Protein AF-A0A077MAB2-F1 (afdb_monomer)

Solvent-accessible surface area (backbone atoms only — not comparable to full-atom values): 11877 Å² total; per-residue (Å²): 132,72,75,59,68,74,90,62,57,75,77,54,78,51,102,88,51,74,44,44,42,75,47,82,88,75,88,54,63,66,62,46,50,53,50,20,42,56,52,16,46,50,53,15,55,76,66,77,37,65,86,48,16,67,59,29,15,52,44,45,38,60,54,59,56,81,86,81,66,84,77,64,41,45,39,37,31,45,38,88,46,79,87,53,83,50,41,36,31,44,27,30,64,41,80,68,85,69,69,79,92,50,50,69,58,52,50,45,51,68,57,55,78,68,63,88,69,93,54,53,78,39,81,34,58,52,100,81,74,43,77,42,29,44,33,38,51,36,76,43,78,41,78,48,69,84,90,83,59,90,57,68,48,55,31,24,40,41,38,35,39,38,55,42,69,90,45,99,87,41,58,37,29,39,40,36,42,29,64,28,69,48,51,66,60,52,59,64,44,47,64,60,47,51,55,48,73,74,43,64,82,77,74,79

pLDDT: mean 76.94, std 16.22, range [35.22, 92.81]

Foldseek 3Di:
DDAFDPPPADFPDDPPAFRKDWADDDDDLVSRLVSLLVSLCVQCVSVVHNVLSVVSSVLSSVLNHDPDDPQQRTKMWGDRHSPDSIKIKGKHKDDPPDDPPCVVVVQCVVVVVPDPDDWDKDFQADPVRDGFWIKTKDWDFDDDDDDDDPDGQIKIWIWIWGWDQPDPVGIIIMIIIIIGSPSVNSVVCPVSVSVVVRDCSSRD

Secondary structure (DSSP, 8-state):
-----GGG---B--TTS--EEEEPPSS-HHHHHHHHHHHHHHHHHHTT-GGGHHHHHHHHHHHHS--S-TT-SEEEEE-SSTTS--EEEEEEEE---S-GGGHHHHHHHHHHTT--S-PEEEEEE-TTS-EEEEEEEEEEEEPPPTTT--PPEEEEEEEEEEEEEEETTEEEEEEEEEEES-HHHHHHTHHHHHHHHHSSTTT-

Sequence (204 aa):
MIRINPSTLEPLTSLDVPAWHRVPLGDDSDVLAAWATASAEQVATEADRPDDAVTAAATLLALATPETTPDVSARLIFLPDLGSTGIAYDVIALDPTGAPDDQIEAFRTVLDAERVGDGSLIDVTDENDVVVGLHSFQVVETDPLPPGGSAVVPIAISRCVIRRTATPLGAIDLLAIGVCPDVELAAFSMYPLHSLLLGDQLFE

Organism: NCBI:txid1193518

Mean predicted aligned error: 9.21 Å

Structure (mmCIF, N/CA/C/O backbone):
data_AF-A0A077MAB2-F1
#
_entry.id   AF-A0A077MAB2-F1
#
loop_
_atom_site.group_PDB
_atom_site.id
_atom_site.type_symbol
_atom_site.label_atom_id
_atom_site.label_alt_id
_atom_site.label_comp_id
_atom_site.label_asym_id
_atom_site.label_entity_id
_atom_site.label_seq_id
_atom_site.pdbx_PDB_ins_code
_atom_site.Cartn_x
_atom_site.Cartn_y
_atom_site.Cartn_z
_atom_site.occupancy
_atom_site.B_iso_or_equiv
_atom_site.auth_seq_id
_atom_site.auth_comp_id
_atom_site.auth_asym_id
_atom_site.auth_atom_id
_atom_site.pdbx_PDB_model_num
ATOM 1 N N . MET A 1 1 ? -9.857 17.268 8.353 1.00 40.31 1 MET A N 1
ATOM 2 C CA . MET A 1 1 ? -8.888 16.627 7.444 1.00 40.31 1 MET A CA 1
ATOM 3 C C . MET A 1 1 ? -7.547 16.607 8.150 1.00 40.31 1 MET A C 1
ATOM 5 O O . MET A 1 1 ? -6.916 17.654 8.275 1.00 40.31 1 MET A O 1
ATOM 9 N N . ILE A 1 2 ? -7.184 15.458 8.715 1.00 37.06 2 ILE A N 1
ATOM 10 C CA . ILE A 1 2 ? -5.867 15.251 9.321 1.00 37.06 2 ILE A CA 1
ATOM 11 C C . ILE A 1 2 ? -4.876 15.202 8.156 1.00 37.06 2 ILE A C 1
ATOM 13 O O . ILE A 1 2 ? -5.022 14.376 7.264 1.00 37.06 2 ILE A O 1
ATOM 17 N N . ARG A 1 3 ? -3.937 16.148 8.101 1.00 37.31 3 ARG A N 1
ATOM 18 C CA . ARG A 1 3 ? -2.924 16.206 7.042 1.00 37.31 3 ARG A CA 1
ATOM 19 C C . ARG A 1 3 ? -1.636 15.610 7.584 1.00 37.31 3 ARG A C 1
ATOM 21 O O . ARG A 1 3 ? -1.054 16.177 8.506 1.00 37.31 3 ARG A O 1
ATOM 28 N N . ILE A 1 4 ? -1.212 14.484 7.020 1.00 41.81 4 ILE A N 1
ATOM 29 C CA . ILE A 1 4 ? 0.100 13.901 7.300 1.00 41.81 4 ILE A CA 1
ATOM 30 C C . ILE A 1 4 ? 1.140 14.827 6.659 1.00 41.81 4 ILE A C 1
ATOM 32 O O . ILE A 1 4 ? 1.032 15.151 5.476 1.00 41.81 4 ILE A O 1
ATOM 36 N N . ASN A 1 5 ? 2.113 15.311 7.432 1.00 38.75 5 ASN A N 1
ATOM 37 C CA . ASN A 1 5 ? 3.149 16.189 6.895 1.00 38.75 5 ASN A CA 1
ATOM 38 C C . ASN A 1 5 ? 4.080 15.373 5.971 1.00 38.75 5 ASN A C 1
ATOM 40 O O . ASN A 1 5 ? 4.609 14.346 6.394 1.00 38.75 5 ASN A O 1
ATOM 44 N N . PRO A 1 6 ? 4.289 15.756 4.699 1.00 40.53 6 PRO A N 1
ATOM 45 C CA . PRO A 1 6 ? 5.194 15.023 3.824 1.00 40.53 6 PRO A CA 1
ATOM 46 C C . PRO A 1 6 ? 6.669 15.176 4.212 1.00 40.53 6 PRO A C 1
ATOM 48 O O . PRO A 1 6 ? 7.462 14.288 3.925 1.00 40.53 6 PRO A O 1
ATOM 51 N N . SER A 1 7 ? 7.037 16.288 4.859 1.00 35.22 7 SER A N 1
ATOM 52 C CA . SER A 1 7 ? 8.430 16.738 4.972 1.00 35.22 7 SER A CA 1
ATOM 53 C C . SER A 1 7 ? 9.242 16.134 6.123 1.00 35.22 7 SER A C 1
ATOM 55 O O . SER A 1 7 ? 10.397 16.513 6.283 1.00 35.22 7 SER A O 1
ATOM 57 N N . THR A 1 8 ? 8.651 15.282 6.962 1.00 37.22 8 THR A N 1
ATOM 58 C CA . THR A 1 8 ? 9.306 14.677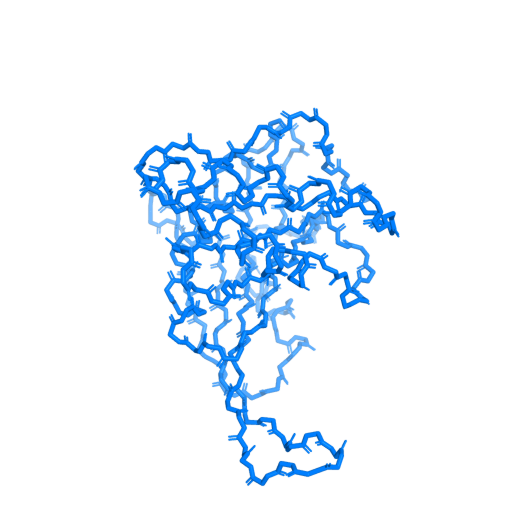 8.140 1.00 37.22 8 THR A CA 1
ATOM 59 C C . THR A 1 8 ? 9.695 13.213 7.940 1.00 37.22 8 THR A C 1
ATOM 61 O O . THR A 1 8 ? 10.331 12.636 8.810 1.00 37.22 8 THR A O 1
ATOM 64 N N . LEU A 1 9 ? 9.375 12.626 6.784 1.00 43.66 9 LEU A N 1
ATOM 65 C CA . LEU A 1 9 ? 9.402 11.177 6.602 1.00 43.66 9 LEU A CA 1
ATOM 66 C C . LEU A 1 9 ? 10.560 10.748 5.703 1.00 43.66 9 LEU A C 1
ATOM 68 O O . LEU A 1 9 ? 10.567 11.011 4.500 1.00 43.66 9 LEU A O 1
ATOM 72 N N . GLU A 1 10 ? 11.543 10.099 6.322 1.00 39.19 10 GLU A N 1
ATOM 73 C CA . GLU A 1 10 ? 12.631 9.394 5.647 1.00 39.19 10 GLU A CA 1
ATOM 74 C C . GLU A 1 10 ? 12.095 8.147 4.912 1.00 39.19 10 GLU A C 1
ATOM 76 O O . GLU A 1 10 ? 11.047 7.605 5.285 1.00 39.19 10 GLU A O 1
ATOM 81 N N . PRO A 1 11 ? 12.767 7.683 3.842 1.00 43.22 11 PRO A N 1
ATOM 82 C CA . PRO A 1 11 ? 12.425 6.415 3.212 1.00 43.22 11 PRO A CA 1
ATOM 83 C C . PRO A 1 11 ? 12.500 5.279 4.241 1.00 43.22 11 PRO A C 1
ATOM 85 O O . PRO A 1 11 ? 13.421 5.212 5.055 1.00 43.22 11 PRO A O 1
ATOM 88 N N . LEU A 1 12 ? 11.517 4.377 4.199 1.00 47.75 12 LEU A N 1
ATOM 89 C CA . LEU A 1 12 ? 11.442 3.191 5.050 1.00 47.75 12 LEU A CA 1
ATOM 90 C C . LEU A 1 12 ? 12.473 2.150 4.609 1.00 47.75 12 LEU A C 1
ATOM 92 O O . LEU A 1 12 ? 12.127 1.096 4.091 1.00 47.75 12 LEU A O 1
ATOM 96 N N . THR A 1 13 ? 13.752 2.455 4.788 1.00 40.91 13 THR A N 1
ATOM 97 C CA . THR A 1 13 ? 14.849 1.541 4.477 1.00 40.91 13 THR A CA 1
ATOM 98 C C . THR A 1 13 ? 15.474 1.054 5.769 1.00 40.91 13 THR A C 1
ATOM 100 O O . THR A 1 13 ? 16.474 1.585 6.250 1.00 40.91 13 THR A O 1
ATOM 103 N N . SER A 1 14 ? 14.870 0.016 6.344 1.00 39.50 14 SER A N 1
ATOM 104 C CA . SER A 1 14 ? 15.629 -0.949 7.131 1.00 39.50 14 SER A CA 1
ATOM 105 C C . SER A 1 14 ? 15.810 -2.201 6.276 1.00 39.50 14 SER A C 1
ATOM 107 O O . SER A 1 14 ? 14.894 -2.623 5.576 1.00 39.50 14 SER A O 1
ATOM 109 N N . LEU A 1 15 ? 17.010 -2.782 6.326 1.00 41.91 15 LEU A N 1
ATOM 110 C CA . LEU A 1 15 ? 17.458 -3.921 5.508 1.00 41.91 15 LEU A CA 1
ATOM 111 C C . LEU A 1 15 ? 16.602 -5.202 5.647 1.00 41.91 15 LEU A C 1
ATOM 113 O O . LEU A 1 15 ? 16.858 -6.170 4.941 1.00 41.91 15 LEU A O 1
ATOM 117 N N . ASP A 1 16 ? 15.590 -5.198 6.519 1.00 45.25 16 ASP A N 1
ATOM 118 C CA . ASP A 1 16 ? 14.710 -6.331 6.817 1.00 45.25 16 ASP A CA 1
ATOM 119 C C . ASP A 1 16 ? 13.211 -6.022 6.590 1.00 45.25 16 ASP A C 1
ATOM 121 O O . ASP A 1 16 ? 12.358 -6.851 6.913 1.00 45.25 16 ASP A O 1
ATOM 125 N N . VAL A 1 17 ? 12.855 -4.845 6.051 1.00 45.62 17 VAL A N 1
ATOM 126 C CA . VAL A 1 17 ? 11.460 -4.446 5.784 1.00 45.62 17 VAL A CA 1
ATOM 127 C C . VAL A 1 17 ? 11.252 -4.267 4.274 1.00 45.62 17 VAL A C 1
ATOM 129 O O . VAL A 1 17 ? 12.125 -3.730 3.596 1.00 45.62 17 VAL A O 1
ATOM 132 N N . PRO A 1 18 ? 10.116 -4.714 3.710 1.00 53.97 18 PRO A N 1
ATOM 133 C CA . PRO A 1 18 ? 9.796 -4.490 2.302 1.00 53.97 18 PRO A CA 1
ATOM 134 C C . PRO A 1 18 ? 9.899 -3.015 1.894 1.00 53.97 18 PRO A C 1
ATOM 136 O O . PRO A 1 18 ? 9.468 -2.143 2.648 1.00 53.97 18 PRO A O 1
ATOM 139 N N . ALA A 1 19 ? 10.416 -2.753 0.686 1.00 72.62 19 ALA A N 1
ATOM 140 C CA . ALA A 1 19 ? 10.669 -1.407 0.178 1.00 72.62 19 ALA A CA 1
ATOM 141 C C . ALA A 1 19 ? 9.355 -0.661 -0.111 1.00 72.62 19 ALA A C 1
ATOM 143 O O . ALA A 1 19 ? 8.767 -0.717 -1.196 1.00 72.62 19 ALA A O 1
ATOM 144 N N . TRP A 1 20 ? 8.867 0.006 0.929 1.00 86.25 20 TRP A N 1
ATOM 145 C CA . TRP A 1 20 ? 7.769 0.949 0.859 1.00 86.25 20 TRP A CA 1
ATOM 146 C C . TRP A 1 20 ? 8.310 2.333 0.519 1.00 86.25 20 TRP A C 1
ATOM 148 O O . TRP A 1 20 ? 9.131 2.904 1.235 1.00 86.25 20 TRP A O 1
ATOM 158 N N . HIS A 1 21 ? 7.795 2.904 -0.560 1.00 88.00 21 HIS A N 1
ATOM 159 C CA . HIS A 1 21 ? 8.144 4.229 -1.037 1.00 88.00 21 HIS A CA 1
ATOM 160 C C . HIS A 1 21 ? 6.984 5.182 -0.801 1.00 88.00 21 HIS A C 1
ATOM 162 O O . HIS A 1 21 ? 5.875 4.969 -1.291 1.00 88.00 21 HIS A O 1
ATOM 168 N N . ARG A 1 22 ? 7.235 6.266 -0.071 1.00 87.31 22 ARG A N 1
ATOM 169 C CA . ARG A 1 22 ? 6.234 7.312 0.121 1.00 87.31 22 ARG A CA 1
ATOM 170 C C . ARG A 1 22 ? 6.289 8.308 -1.023 1.00 87.31 22 ARG A C 1
ATOM 172 O O . ARG A 1 22 ? 7.326 8.921 -1.261 1.00 87.31 22 ARG A O 1
ATOM 179 N N . VAL A 1 23 ? 5.161 8.479 -1.700 1.00 88.31 23 VAL A N 1
ATOM 180 C CA . VAL A 1 23 ? 5.040 9.380 -2.845 1.00 88.31 23 VAL A CA 1
ATOM 181 C C . VAL A 1 23 ? 4.756 10.804 -2.351 1.00 88.31 23 VAL A C 1
ATOM 183 O O . VAL A 1 23 ? 3.854 10.989 -1.524 1.00 88.31 23 VAL A O 1
ATOM 186 N N . PRO A 1 24 ? 5.485 11.828 -2.836 1.00 85.88 24 PRO A N 1
ATOM 187 C CA . PRO A 1 24 ? 5.147 13.223 -2.587 1.00 85.88 24 PRO A CA 1
ATOM 188 C C . PRO A 1 24 ? 3.733 13.526 -3.088 1.00 85.88 24 PRO A C 1
ATOM 190 O O . PRO A 1 24 ? 3.400 13.242 -4.234 1.00 85.88 24 PRO A O 1
ATOM 193 N N . LEU A 1 25 ? 2.896 14.119 -2.237 1.00 79.12 25 LEU A N 1
ATOM 194 C CA . LEU A 1 25 ? 1.557 14.538 -2.643 1.00 79.12 25 LEU A CA 1
ATOM 195 C C . LEU A 1 25 ? 1.626 15.886 -3.368 1.00 79.12 25 LEU A C 1
ATOM 197 O O . LEU A 1 25 ? 2.155 16.859 -2.827 1.00 79.12 25 LEU A O 1
ATOM 201 N N . GLY A 1 26 ? 1.063 15.944 -4.571 1.00 74.81 26 GLY A N 1
ATOM 202 C CA . GLY A 1 26 ? 0.987 17.141 -5.401 1.00 74.81 26 GLY A CA 1
ATOM 203 C C . GLY A 1 26 ? 0.951 16.798 -6.888 1.00 74.81 26 GLY A C 1
ATOM 204 O O . GLY A 1 26 ? 1.243 15.672 -7.280 1.00 74.81 26 GLY A O 1
ATOM 205 N N . ASP A 1 27 ? 0.622 17.794 -7.706 1.00 74.00 27 ASP A N 1
ATOM 206 C CA . ASP A 1 27 ? 0.466 17.622 -9.157 1.00 74.00 27 ASP A CA 1
ATOM 207 C C . ASP A 1 27 ? 1.729 18.041 -9.939 1.00 74.00 27 ASP A C 1
ATOM 209 O O . ASP A 1 27 ? 1.711 18.135 -11.166 1.00 74.00 27 ASP A O 1
ATOM 213 N N . ASP A 1 28 ? 2.827 18.345 -9.236 1.00 85.06 28 ASP A N 1
ATOM 214 C CA . ASP A 1 28 ? 4.081 18.784 -9.850 1.00 85.06 28 ASP A CA 1
ATOM 215 C C . ASP A 1 28 ? 4.855 17.582 -10.412 1.00 85.06 28 ASP A C 1
ATOM 217 O O . ASP A 1 28 ? 5.477 16.801 -9.685 1.00 85.06 28 ASP A O 1
ATOM 221 N N . SER A 1 29 ? 4.812 17.445 -11.738 1.00 85.69 29 SER A N 1
ATOM 222 C CA . SER A 1 29 ? 5.466 16.361 -12.467 1.00 85.69 29 SER A CA 1
ATOM 223 C C . SER A 1 29 ? 6.984 16.347 -12.303 1.00 85.69 29 SER A C 1
ATOM 225 O O . SER A 1 29 ? 7.577 15.269 -12.319 1.00 85.69 29 SER A O 1
ATOM 227 N N . ASP A 1 30 ? 7.617 17.510 -12.135 1.00 89.62 30 ASP A N 1
ATOM 228 C CA . ASP A 1 30 ? 9.072 17.599 -12.005 1.00 89.62 30 ASP A CA 1
ATOM 229 C C . ASP A 1 30 ? 9.506 17.116 -10.616 1.00 89.62 30 ASP A C 1
ATOM 231 O O . ASP A 1 30 ? 10.499 16.396 -10.486 1.00 89.62 30 ASP A O 1
ATOM 235 N N . VAL A 1 31 ? 8.716 17.433 -9.582 1.00 88.88 31 VAL A N 1
ATOM 236 C CA . VAL A 1 31 ? 8.916 16.911 -8.220 1.00 88.88 31 VAL A CA 1
ATOM 237 C C . VAL A 1 31 ? 8.766 15.390 -8.192 1.00 88.88 31 VAL A C 1
ATOM 239 O O . VAL A 1 31 ? 9.616 14.705 -7.619 1.00 88.88 31 VAL A O 1
ATOM 242 N N . LEU A 1 32 ? 7.729 14.848 -8.838 1.00 88.50 32 LEU A N 1
ATOM 243 C CA . LEU A 1 32 ? 7.507 13.400 -8.908 1.00 88.50 32 LEU A CA 1
ATOM 244 C C . LEU A 1 32 ? 8.617 12.680 -9.684 1.00 88.50 32 LEU A C 1
ATOM 246 O O . LEU A 1 32 ? 9.102 11.643 -9.233 1.00 88.50 32 LEU A O 1
ATOM 250 N N . ALA A 1 33 ? 9.067 13.234 -10.813 1.00 91.38 33 ALA A N 1
ATOM 251 C CA . ALA A 1 33 ? 10.152 12.650 -11.599 1.00 91.38 33 ALA A CA 1
ATOM 252 C C . ALA A 1 33 ? 11.490 12.648 -10.836 1.00 91.38 33 ALA A C 1
ATOM 254 O O . ALA A 1 33 ? 12.211 11.643 -10.846 1.00 91.38 33 ALA A O 1
ATOM 255 N N . ALA A 1 34 ? 11.809 13.743 -10.137 1.00 91.94 34 ALA A N 1
ATOM 256 C CA . ALA A 1 34 ? 13.015 13.839 -9.316 1.00 91.94 34 ALA A CA 1
ATOM 257 C C . ALA A 1 34 ? 12.985 12.845 -8.145 1.00 91.94 34 ALA A C 1
ATOM 259 O O . ALA A 1 34 ? 13.970 12.148 -7.897 1.00 91.94 34 ALA A O 1
ATOM 260 N N . TRP A 1 35 ? 11.840 12.732 -7.466 1.00 92.62 35 TRP A N 1
ATOM 261 C CA . TRP A 1 35 ? 11.630 11.758 -6.396 1.00 92.62 35 TRP A CA 1
ATOM 262 C C . TRP A 1 35 ? 11.765 10.309 -6.885 1.00 92.62 35 TRP A C 1
ATOM 264 O O . TRP A 1 35 ? 12.447 9.512 -6.238 1.00 92.62 35 TRP A O 1
ATOM 274 N N . ALA A 1 36 ? 11.155 9.970 -8.025 1.00 91.69 36 ALA A N 1
ATOM 275 C CA . ALA A 1 36 ? 11.193 8.617 -8.575 1.00 91.69 36 ALA A CA 1
ATOM 276 C C . ALA A 1 36 ? 12.624 8.209 -8.947 1.00 91.69 36 ALA A C 1
ATOM 278 O O . ALA A 1 36 ? 13.046 7.097 -8.643 1.00 91.69 36 ALA A O 1
ATOM 279 N N . THR A 1 37 ? 13.389 9.134 -9.539 1.00 92.81 37 THR A N 1
ATOM 280 C CA . THR A 1 37 ? 14.809 8.921 -9.863 1.00 92.81 37 THR A CA 1
ATOM 281 C C . THR A 1 37 ? 15.629 8.672 -8.598 1.00 92.81 37 THR A C 1
ATOM 283 O O . THR A 1 37 ? 16.300 7.649 -8.506 1.00 92.81 37 THR A O 1
ATOM 286 N N . ALA A 1 38 ? 15.523 9.550 -7.594 1.00 90.69 38 ALA A N 1
ATOM 287 C CA . ALA A 1 38 ? 16.287 9.417 -6.353 1.00 90.69 38 ALA A CA 1
ATOM 288 C C . ALA A 1 38 ? 15.944 8.124 -5.591 1.00 90.69 38 ALA A C 1
ATOM 290 O O . ALA A 1 38 ? 16.832 7.428 -5.102 1.00 90.69 38 ALA A O 1
ATOM 291 N N . SER A 1 39 ? 14.656 7.775 -5.533 1.00 89.44 39 SER A N 1
ATOM 292 C CA . SER A 1 39 ? 14.189 6.545 -4.886 1.00 89.44 39 SER A CA 1
ATOM 293 C C . SER A 1 39 ? 14.706 5.303 -5.612 1.00 89.44 39 SER A C 1
ATOM 295 O O . SER A 1 39 ? 15.169 4.362 -4.975 1.00 89.44 39 SER A O 1
ATOM 297 N N . ALA A 1 40 ? 14.683 5.302 -6.946 1.00 89.50 40 ALA A N 1
ATOM 298 C CA . ALA A 1 40 ? 15.187 4.189 -7.739 1.00 89.50 40 ALA A CA 1
ATOM 299 C C . ALA A 1 40 ? 16.705 4.015 -7.624 1.00 89.50 40 ALA A C 1
ATOM 301 O O . ALA A 1 40 ? 17.174 2.885 -7.520 1.00 89.50 40 ALA A O 1
ATOM 302 N N . GLU A 1 41 ? 17.474 5.107 -7.606 1.00 90.06 41 GLU A N 1
ATOM 303 C CA . GLU A 1 41 ? 18.923 5.068 -7.377 1.00 90.06 41 GLU A CA 1
ATOM 304 C C . GLU A 1 41 ? 19.264 4.473 -6.008 1.00 90.06 41 GLU A C 1
ATOM 306 O O . GLU A 1 41 ? 20.194 3.667 -5.902 1.00 90.06 41 GLU A O 1
ATOM 311 N N . GLN A 1 42 ? 18.492 4.820 -4.973 1.00 85.62 42 GLN A N 1
ATOM 312 C CA . GLN A 1 42 ? 18.654 4.249 -3.640 1.00 85.62 42 GLN A CA 1
ATOM 313 C C . GLN A 1 42 ? 18.426 2.731 -3.654 1.00 85.62 42 GLN A C 1
ATOM 315 O O . GLN A 1 42 ? 19.323 1.983 -3.264 1.00 85.62 42 GLN A O 1
ATOM 320 N N . VAL A 1 43 ? 17.282 2.264 -4.172 1.00 81.38 43 VAL A N 1
ATOM 321 C CA . VAL A 1 43 ? 16.964 0.821 -4.223 1.00 81.38 43 VAL A CA 1
ATOM 322 C C . VAL A 1 43 ? 17.975 0.061 -5.079 1.00 81.38 43 VAL A C 1
ATOM 324 O O . VAL A 1 43 ? 18.441 -1.009 -4.696 1.00 81.38 43 VAL A O 1
ATOM 327 N N . ALA A 1 44 ? 18.352 0.617 -6.231 1.00 85.50 44 ALA A N 1
ATOM 328 C CA . ALA A 1 44 ? 19.341 0.025 -7.126 1.00 85.50 44 ALA A CA 1
ATOM 329 C C . ALA A 1 44 ? 20.716 -0.120 -6.461 1.00 85.50 44 ALA A C 1
ATOM 331 O O . ALA A 1 44 ? 21.400 -1.123 -6.666 1.00 85.50 44 ALA A O 1
ATOM 332 N N . THR A 1 45 ? 21.105 0.852 -5.634 1.00 85.19 45 THR A N 1
ATOM 333 C CA . THR A 1 45 ? 22.351 0.803 -4.860 1.00 85.19 45 THR A CA 1
ATOM 334 C C . THR A 1 45 ? 22.279 -0.248 -3.753 1.00 85.19 45 THR A C 1
ATOM 336 O O . THR A 1 45 ? 23.206 -1.040 -3.605 1.00 85.19 45 THR A O 1
ATOM 339 N N . GLU A 1 46 ? 21.180 -0.292 -2.997 1.00 82.31 46 GLU A N 1
ATOM 340 C CA . GLU A 1 46 ? 20.970 -1.270 -1.919 1.00 82.31 46 GLU A CA 1
ATOM 341 C C . GLU A 1 46 ? 20.921 -2.714 -2.446 1.00 82.31 46 GLU A C 1
ATOM 343 O O . GLU A 1 46 ? 21.403 -3.634 -1.786 1.00 82.31 46 GLU A O 1
ATOM 348 N N . ALA A 1 47 ? 20.407 -2.906 -3.662 1.00 82.00 47 ALA A N 1
ATOM 349 C CA . ALA A 1 47 ? 20.324 -4.201 -4.327 1.00 82.00 47 ALA A CA 1
ATOM 350 C C . ALA A 1 47 ? 21.601 -4.617 -5.090 1.00 82.00 47 ALA A C 1
ATOM 352 O O . ALA A 1 47 ? 21.588 -5.676 -5.718 1.00 82.00 47 ALA A O 1
ATOM 353 N N . ASP A 1 48 ? 22.669 -3.806 -5.082 1.00 86.12 48 ASP A N 1
ATOM 354 C CA . ASP A 1 48 ? 23.892 -3.999 -5.891 1.00 86.12 48 ASP A CA 1
ATOM 355 C C . ASP A 1 48 ? 23.598 -4.158 -7.402 1.00 86.12 48 ASP A C 1
ATOM 357 O O . ASP A 1 48 ? 24.203 -4.958 -8.118 1.00 86.12 48 ASP A O 1
ATOM 361 N N . ARG A 1 49 ? 22.606 -3.404 -7.897 1.00 85.81 49 ARG A N 1
ATOM 362 C CA . ARG A 1 49 ? 22.098 -3.439 -9.280 1.00 85.81 49 ARG A CA 1
ATOM 363 C C . ARG A 1 49 ? 21.886 -2.023 -9.845 1.00 85.81 49 ARG A C 1
ATOM 365 O O . ARG A 1 49 ? 20.771 -1.676 -10.233 1.00 85.81 49 ARG A O 1
ATOM 372 N N . PRO A 1 50 ? 22.939 -1.187 -9.931 1.00 87.12 50 PRO A N 1
ATOM 373 C CA . PRO A 1 50 ? 22.822 0.215 -10.349 1.00 87.12 50 PRO A CA 1
ATOM 374 C C . PRO A 1 50 ? 22.249 0.397 -11.765 1.00 87.12 50 PRO A C 1
ATOM 376 O O . PRO A 1 50 ? 21.587 1.397 -12.034 1.00 87.12 50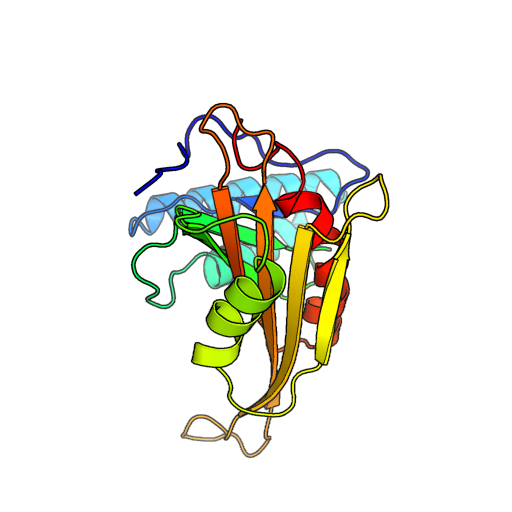 PRO A O 1
ATOM 379 N N . ASP A 1 51 ? 22.453 -0.577 -12.656 1.00 88.06 51 ASP A N 1
ATOM 380 C CA . ASP A 1 51 ? 21.965 -0.526 -14.041 1.00 88.06 51 ASP A CA 1
ATOM 381 C C . ASP A 1 51 ? 20.425 -0.566 -14.142 1.00 88.06 51 ASP A C 1
ATOM 383 O O . ASP A 1 51 ? 19.859 -0.123 -15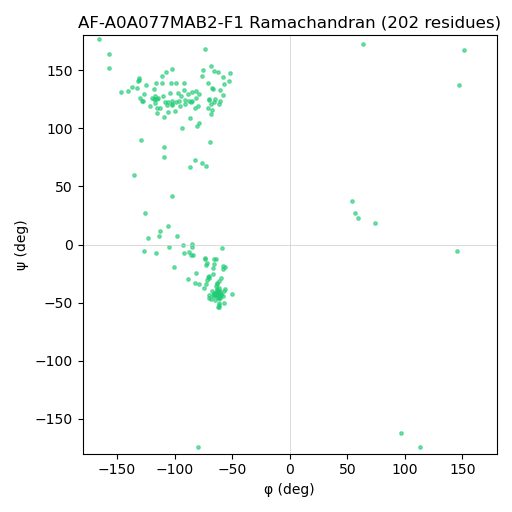.143 1.00 88.06 51 ASP A O 1
ATOM 387 N N . ASP A 1 52 ? 19.733 -1.035 -13.099 1.00 86.75 52 ASP A N 1
ATOM 388 C CA . ASP A 1 52 ? 18.269 -1.139 -13.073 1.00 86.75 52 ASP A CA 1
ATOM 389 C C . ASP A 1 52 ? 17.571 0.141 -12.586 1.00 86.75 52 ASP A C 1
ATOM 391 O O . ASP A 1 52 ? 16.344 0.241 -12.669 1.00 86.75 52 ASP A O 1
ATOM 395 N N . ALA A 1 53 ? 18.328 1.148 -12.128 1.00 86.38 53 ALA A N 1
ATOM 396 C CA . ALA A 1 53 ? 17.780 2.392 -11.584 1.00 86.38 53 ALA A CA 1
ATOM 397 C C . ALA A 1 53 ? 16.844 3.106 -12.574 1.00 86.38 53 ALA A C 1
ATOM 399 O O . ALA A 1 53 ? 15.794 3.613 -12.189 1.00 86.38 53 ALA A O 1
ATOM 400 N N . VAL A 1 54 ? 17.175 3.102 -13.870 1.00 89.06 54 VAL A N 1
ATOM 401 C CA . VAL A 1 54 ? 16.345 3.746 -14.904 1.00 89.06 54 VAL A CA 1
ATOM 402 C C . VAL A 1 54 ? 14.983 3.059 -15.035 1.00 89.06 54 VAL A C 1
ATOM 404 O O . VAL A 1 54 ? 13.956 3.730 -15.138 1.00 89.06 54 VAL A O 1
ATOM 407 N N . THR A 1 55 ? 14.964 1.725 -15.011 1.00 87.44 55 THR A N 1
ATOM 408 C CA . THR A 1 55 ? 13.730 0.935 -15.113 1.00 87.44 55 THR A CA 1
ATOM 409 C C . THR A 1 55 ? 12.871 1.122 -13.866 1.00 87.44 55 THR A C 1
ATOM 411 O O . THR A 1 55 ? 11.682 1.415 -13.980 1.00 87.44 55 THR A O 1
ATOM 414 N N . ALA A 1 56 ? 13.474 1.039 -12.679 1.00 86.88 56 ALA A N 1
ATOM 415 C CA . ALA A 1 56 ? 12.770 1.249 -11.419 1.00 86.88 56 ALA A CA 1
ATOM 416 C C . ALA A 1 56 ? 12.214 2.676 -11.289 1.00 86.88 56 ALA A C 1
ATOM 418 O O . ALA A 1 56 ? 11.084 2.845 -10.836 1.00 86.88 56 ALA A O 1
ATOM 419 N N . ALA A 1 57 ? 12.940 3.697 -11.759 1.00 91.00 57 ALA A N 1
ATOM 420 C CA . ALA A 1 57 ? 12.451 5.077 -11.775 1.00 91.00 57 ALA A CA 1
ATOM 421 C C . ALA A 1 57 ? 11.193 5.219 -12.641 1.00 91.00 57 ALA A C 1
ATOM 423 O O . ALA A 1 57 ? 10.240 5.889 -12.243 1.00 91.00 57 ALA A O 1
ATOM 424 N N . ALA A 1 58 ? 11.159 4.557 -13.802 1.00 91.38 58 ALA A N 1
ATOM 425 C CA . ALA A 1 58 ? 9.986 4.559 -14.671 1.00 91.38 58 ALA A CA 1
ATOM 426 C C . ALA A 1 58 ? 8.779 3.875 -14.005 1.00 91.38 58 ALA A C 1
ATOM 428 O O . ALA A 1 58 ? 7.674 4.417 -14.053 1.00 91.38 58 ALA A O 1
ATOM 429 N N . THR A 1 59 ? 8.992 2.734 -13.339 1.00 90.25 59 THR A N 1
ATOM 430 C CA . THR A 1 59 ? 7.950 2.027 -12.575 1.00 90.25 59 THR A CA 1
ATOM 431 C C . THR A 1 59 ? 7.408 2.889 -11.434 1.00 90.25 59 THR A C 1
ATOM 433 O O . THR A 1 59 ? 6.197 3.082 -11.327 1.00 90.25 59 THR A O 1
ATOM 436 N N . LEU A 1 60 ? 8.290 3.467 -10.612 1.00 91.12 60 LEU A N 1
ATOM 437 C CA . LEU A 1 60 ? 7.903 4.335 -9.497 1.00 91.12 60 LEU A CA 1
ATOM 438 C C . LEU A 1 60 ? 7.129 5.565 -9.976 1.00 91.12 60 LEU A C 1
ATOM 440 O O . LEU A 1 60 ? 6.116 5.915 -9.377 1.00 91.12 60 LEU A O 1
ATOM 444 N N . LEU A 1 61 ? 7.562 6.199 -11.069 1.00 91.69 61 LEU A N 1
ATOM 445 C CA . LEU A 1 61 ? 6.873 7.358 -11.635 1.00 91.69 61 LEU A CA 1
ATOM 446 C C . LEU A 1 61 ? 5.479 6.998 -12.171 1.00 91.69 61 LEU A C 1
ATOM 448 O O . LEU A 1 61 ? 4.520 7.743 -11.951 1.00 91.69 61 LEU A O 1
ATOM 452 N N . ALA A 1 62 ? 5.352 5.851 -12.844 1.00 89.44 62 ALA A N 1
ATOM 453 C CA . ALA A 1 62 ? 4.071 5.371 -13.353 1.00 89.44 62 ALA A CA 1
ATOM 454 C C . ALA A 1 62 ? 3.067 5.134 -12.213 1.00 89.44 62 ALA A C 1
ATOM 456 O O . ALA A 1 62 ? 1.933 5.597 -12.289 1.00 89.44 62 ALA A O 1
ATOM 457 N N . LEU A 1 63 ? 3.508 4.494 -11.128 1.00 88.69 63 LEU A N 1
ATOM 458 C CA . LEU A 1 63 ? 2.688 4.227 -9.941 1.00 88.69 63 LEU A CA 1
ATOM 459 C C . LEU A 1 63 ? 2.395 5.484 -9.103 1.00 88.69 63 LEU A C 1
ATOM 461 O O . LEU A 1 63 ? 1.360 5.575 -8.441 1.00 88.69 63 LEU A O 1
ATOM 465 N N . ALA A 1 64 ? 3.305 6.458 -9.100 1.00 86.62 64 ALA A N 1
ATOM 466 C CA . ALA A 1 64 ? 3.152 7.691 -8.334 1.00 86.62 64 ALA A CA 1
ATOM 467 C C . ALA A 1 64 ? 2.062 8.605 -8.900 1.00 86.62 64 ALA A C 1
ATOM 469 O O . ALA A 1 64 ? 1.431 9.341 -8.142 1.00 86.62 64 ALA A O 1
ATOM 470 N N . THR A 1 65 ? 1.812 8.537 -10.209 1.00 79.81 65 THR A N 1
ATOM 471 C CA . THR A 1 65 ? 0.893 9.443 -10.903 1.00 79.81 65 THR A CA 1
ATOM 472 C C . THR A 1 65 ? -0.559 9.225 -10.430 1.00 79.81 65 THR A C 1
ATOM 474 O O . THR A 1 65 ? -1.062 8.101 -10.482 1.00 79.81 65 THR A O 1
ATOM 477 N N . PRO A 1 66 ? -1.255 10.255 -9.911 1.00 64.19 66 PRO A N 1
ATOM 478 C CA . PRO A 1 66 ? -2.582 10.104 -9.313 1.00 64.19 66 PRO A CA 1
ATOM 479 C C . PRO A 1 66 ? -3.686 9.753 -10.313 1.00 64.19 66 PRO A C 1
ATOM 481 O O . PRO A 1 66 ? -4.023 10.541 -11.192 1.00 64.19 66 PRO A O 1
ATOM 484 N N . GLU A 1 67 ? -4.344 8.613 -10.092 1.00 60.84 67 GLU A N 1
ATOM 485 C CA . GLU A 1 67 ? -5.655 8.292 -10.664 1.00 60.84 67 GLU A CA 1
ATOM 486 C C . GLU A 1 67 ? -6.773 8.856 -9.765 1.00 60.84 67 GLU A C 1
ATOM 488 O O . GLU A 1 67 ? -7.557 8.147 -9.156 1.00 60.84 67 GLU A O 1
ATOM 493 N N . THR A 1 68 ? -6.869 10.184 -9.680 1.00 51.31 68 THR A N 1
ATOM 494 C CA . THR A 1 68 ? -8.124 10.906 -9.362 1.00 51.31 68 THR A CA 1
ATOM 495 C C . THR A 1 68 ? -8.887 10.595 -8.056 1.00 51.31 68 THR A C 1
ATOM 497 O O . THR A 1 68 ? -10.089 10.857 -8.005 1.00 51.31 68 THR A O 1
ATOM 500 N N . THR A 1 69 ? -8.253 10.132 -6.976 1.00 58.25 69 THR A N 1
ATOM 501 C CA . THR A 1 69 ? -8.947 10.015 -5.677 1.00 58.25 69 THR A CA 1
ATOM 502 C C . THR A 1 69 ? -8.867 11.346 -4.903 1.00 58.25 69 THR A C 1
ATOM 504 O O . THR A 1 69 ? -7.781 11.718 -4.452 1.00 58.25 69 THR A O 1
ATOM 507 N N . PRO A 1 70 ? -9.961 12.121 -4.743 1.00 57.69 70 PRO A N 1
ATOM 508 C CA . PRO A 1 70 ? -9.953 13.256 -3.822 1.00 57.69 70 PRO A CA 1
ATOM 509 C C . PRO A 1 70 ? -9.707 12.763 -2.383 1.00 57.69 70 PRO A C 1
ATOM 511 O O . PRO A 1 70 ? -10.110 11.662 -2.024 1.00 57.69 70 PRO A O 1
ATOM 514 N N . ASP A 1 71 ? -9.043 13.582 -1.563 1.00 75.00 71 ASP A N 1
ATOM 515 C CA . ASP A 1 71 ? -8.809 13.354 -0.121 1.00 75.00 71 ASP A CA 1
ATOM 516 C C . ASP A 1 71 ? -7.764 12.284 0.282 1.00 75.00 71 ASP A C 1
ATOM 518 O O . ASP A 1 71 ? -7.704 11.875 1.447 1.00 75.00 71 ASP A O 1
ATOM 522 N N . VAL A 1 72 ? -6.860 11.894 -0.625 1.00 82.12 72 VAL A N 1
ATOM 523 C CA . VAL A 1 72 ? -5.699 11.046 -0.281 1.00 82.12 72 VAL A CA 1
ATOM 524 C C . VAL A 1 72 ? -4.808 11.736 0.757 1.00 82.12 72 VAL A C 1
ATOM 526 O O . VAL A 1 72 ? -4.315 12.846 0.558 1.00 82.12 72 VAL A O 1
ATOM 529 N N . SER A 1 73 ? -4.595 11.056 1.885 1.00 84.62 73 SER A N 1
ATOM 530 C CA . SER A 1 73 ? -3.756 11.518 2.998 1.00 84.62 73 SER A CA 1
ATOM 531 C C . SER A 1 73 ? -2.290 11.109 2.838 1.00 84.62 73 SER A C 1
ATOM 533 O O . SER A 1 73 ? -1.402 11.818 3.312 1.00 84.62 73 SER A O 1
ATOM 535 N N . ALA A 1 74 ? -2.031 9.986 2.169 1.00 87.19 74 ALA A N 1
ATOM 536 C CA . ALA A 1 74 ? -0.710 9.543 1.738 1.00 87.19 74 ALA A CA 1
ATOM 537 C C . ALA A 1 74 ? -0.843 8.574 0.561 1.00 87.19 74 ALA A C 1
ATOM 539 O O . ALA A 1 74 ? -1.827 7.847 0.471 1.00 87.19 74 ALA A O 1
ATOM 540 N N . ARG A 1 75 ? 0.171 8.520 -0.302 1.00 88.50 75 ARG A N 1
ATOM 541 C CA . ARG A 1 75 ? 0.313 7.462 -1.301 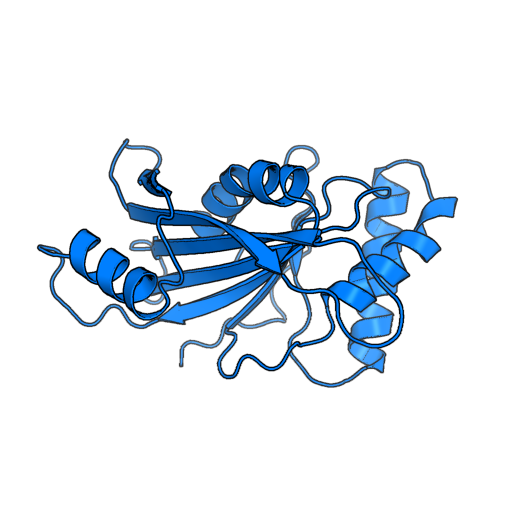1.00 88.50 75 ARG A CA 1
ATOM 542 C C . ARG A 1 75 ? 1.598 6.694 -1.045 1.00 88.50 75 ARG A C 1
ATOM 544 O O . ARG A 1 75 ? 2.651 7.289 -0.807 1.00 88.50 75 ARG A O 1
ATOM 551 N N . LEU A 1 76 ? 1.485 5.376 -1.077 1.00 90.81 76 LEU A N 1
ATOM 552 C CA . LEU A 1 76 ? 2.554 4.442 -0.762 1.00 90.81 76 LEU A CA 1
ATOM 553 C C . LEU A 1 76 ? 2.736 3.494 -1.938 1.00 90.81 76 LEU A C 1
ATOM 555 O O . LEU A 1 76 ? 1.755 3.016 -2.492 1.00 90.81 76 LEU A O 1
ATOM 559 N N . ILE A 1 77 ? 3.972 3.206 -2.314 1.00 91.62 77 ILE A N 1
ATOM 560 C CA . ILE A 1 77 ? 4.287 2.202 -3.323 1.00 91.62 77 ILE A CA 1
ATOM 561 C C . ILE A 1 77 ? 5.044 1.073 -2.655 1.00 91.62 77 ILE A C 1
ATOM 563 O O . ILE A 1 77 ? 6.067 1.302 -2.021 1.00 91.62 77 ILE A O 1
ATOM 567 N N . PHE A 1 78 ? 4.550 -0.142 -2.823 1.00 90.38 78 PHE A N 1
ATOM 568 C CA . PHE A 1 78 ? 5.272 -1.349 -2.467 1.00 90.38 78 PHE A CA 1
ATOM 569 C C . PHE A 1 78 ? 5.980 -1.882 -3.709 1.00 90.38 78 PHE A C 1
ATOM 571 O O . PHE A 1 78 ? 5.326 -2.210 -4.702 1.00 90.38 78 PHE A O 1
ATOM 578 N N . LEU A 1 79 ? 7.309 -1.956 -3.648 1.00 88.50 79 LEU A N 1
ATOM 579 C CA . LEU A 1 79 ? 8.155 -2.471 -4.721 1.00 88.50 79 LEU A CA 1
ATOM 580 C C . LEU A 1 79 ? 9.114 -3.521 -4.134 1.00 88.50 79 LEU A C 1
ATOM 582 O O . LEU A 1 79 ? 10.192 -3.167 -3.674 1.00 88.50 79 LEU A O 1
ATOM 586 N N . PRO A 1 80 ? 8.737 -4.810 -4.092 1.00 82.25 80 PRO A N 1
ATOM 587 C CA . PRO A 1 80 ? 9.506 -5.823 -3.366 1.00 82.25 80 PRO A CA 1
ATOM 588 C C . PRO A 1 80 ? 10.886 -6.099 -3.979 1.00 82.25 80 PRO A C 1
ATOM 590 O O . PRO A 1 80 ? 11.794 -6.525 -3.269 1.00 82.25 80 PRO A O 1
ATOM 593 N N . ASP A 1 81 ? 11.048 -5.853 -5.279 1.00 82.94 81 ASP A N 1
ATOM 594 C CA . ASP A 1 81 ? 12.314 -5.935 -5.996 1.00 82.94 81 ASP A CA 1
ATOM 595 C C . ASP A 1 81 ? 12.277 -5.074 -7.273 1.00 82.94 81 ASP A C 1
ATOM 597 O O . ASP A 1 81 ? 11.210 -4.689 -7.754 1.00 82.94 81 ASP A O 1
ATOM 601 N N . LEU A 1 82 ? 13.451 -4.796 -7.849 1.00 80.56 82 LEU A N 1
ATOM 602 C CA . LEU A 1 82 ? 13.615 -3.934 -9.031 1.00 80.56 82 LEU A CA 1
ATOM 603 C C . LEU A 1 82 ? 12.980 -4.488 -10.320 1.00 80.56 82 LEU A C 1
ATOM 605 O O . LEU A 1 82 ? 12.815 -3.743 -11.283 1.00 80.56 82 LEU A O 1
ATOM 609 N N . GLY A 1 83 ? 12.661 -5.783 -10.371 1.00 77.94 83 GLY A N 1
ATOM 610 C CA . GLY A 1 83 ? 11.969 -6.426 -11.488 1.00 77.94 83 GLY A CA 1
ATOM 611 C C . GLY A 1 83 ? 10.446 -6.454 -11.340 1.00 77.94 83 GLY A C 1
ATOM 612 O O . GLY A 1 83 ? 9.760 -6.849 -12.284 1.00 77.94 83 GLY A O 1
ATOM 613 N N . SER A 1 84 ? 9.914 -6.048 -10.185 1.00 83.88 84 SER A N 1
ATOM 614 C CA . SER A 1 84 ? 8.479 -6.021 -9.919 1.00 83.88 84 SER A CA 1
ATOM 615 C C . SER A 1 84 ? 7.786 -4.850 -10.621 1.00 83.88 84 SER A C 1
ATOM 617 O O . SER A 1 84 ? 8.354 -3.773 -10.806 1.00 83.88 84 SER A O 1
ATOM 619 N N . THR A 1 85 ? 6.511 -5.036 -10.967 1.00 86.06 85 THR A N 1
ATOM 620 C CA . THR A 1 85 ? 5.644 -3.952 -11.454 1.00 86.06 85 THR A CA 1
ATOM 621 C C . THR A 1 85 ? 5.211 -2.993 -10.346 1.00 86.06 85 THR A C 1
ATOM 623 O O . THR A 1 85 ? 4.671 -1.937 -10.659 1.00 86.06 85 THR A O 1
ATOM 626 N N . GLY A 1 86 ? 5.433 -3.357 -9.077 1.00 89.31 86 GLY A N 1
ATOM 627 C CA . GLY A 1 86 ? 5.006 -2.612 -7.896 1.00 89.31 86 GLY A CA 1
ATOM 628 C C . GLY A 1 86 ? 3.483 -2.496 -7.743 1.00 89.31 86 GLY A C 1
ATOM 629 O O . GLY A 1 86 ? 2.699 -2.890 -8.610 1.00 89.31 86 GLY A O 1
ATOM 630 N N . ILE A 1 87 ? 3.052 -1.967 -6.601 1.00 91.12 87 ILE A N 1
ATOM 631 C CA . ILE A 1 87 ? 1.647 -1.645 -6.325 1.00 91.12 87 ILE A CA 1
ATOM 632 C C . ILE A 1 87 ? 1.562 -0.326 -5.562 1.00 91.12 87 ILE A C 1
ATOM 634 O O . ILE A 1 87 ? 2.275 -0.123 -4.580 1.00 91.12 87 ILE A O 1
ATOM 638 N N . ALA A 1 88 ? 0.685 0.566 -6.021 1.00 91.94 88 ALA A N 1
ATOM 639 C CA . ALA A 1 88 ? 0.358 1.801 -5.327 1.00 91.94 88 ALA A CA 1
ATOM 640 C C . ALA A 1 88 ? -0.844 1.592 -4.395 1.00 91.94 88 ALA A C 1
ATOM 642 O O . ALA A 1 88 ? -1.830 0.950 -4.759 1.00 91.94 88 ALA A O 1
ATOM 643 N N . TYR A 1 89 ? -0.752 2.177 -3.209 1.00 91.62 89 TYR A N 1
ATOM 644 C CA . TYR A 1 89 ? -1.792 2.245 -2.201 1.00 91.62 89 TYR A CA 1
ATOM 645 C C . TYR A 1 89 ? -2.093 3.705 -1.879 1.00 91.62 89 TYR A C 1
ATOM 647 O O . TYR A 1 89 ? -1.226 4.432 -1.386 1.00 91.62 89 TYR A O 1
ATOM 655 N N . ASP A 1 90 ? -3.333 4.116 -2.117 1.00 90.94 90 ASP A N 1
ATOM 656 C CA . ASP A 1 90 ? -3.867 5.378 -1.621 1.00 90.94 90 ASP A CA 1
ATOM 657 C C . ASP A 1 90 ? -4.376 5.175 -0.196 1.00 90.94 90 ASP A C 1
ATOM 659 O O . ASP A 1 90 ? -5.216 4.313 0.059 1.00 90.94 90 ASP A O 1
ATOM 663 N N . VAL A 1 91 ? -3.856 5.968 0.739 1.00 90.00 91 VAL A N 1
ATOM 664 C CA . VAL A 1 91 ? -4.211 5.932 2.158 1.00 90.00 91 VAL A CA 1
ATOM 665 C C . VAL A 1 91 ? -4.998 7.181 2.521 1.00 90.00 91 VAL A C 1
ATOM 667 O O . VAL A 1 91 ? -4.554 8.307 2.293 1.00 90.00 91 VAL A O 1
ATOM 670 N N . ILE A 1 92 ? -6.155 6.981 3.138 1.00 88.06 92 ILE A N 1
ATOM 671 C CA . ILE A 1 92 ? -7.076 8.021 3.586 1.00 88.06 92 ILE A CA 1
ATOM 672 C C . ILE A 1 92 ? -7.194 7.929 5.109 1.00 88.06 92 ILE A C 1
ATOM 674 O O . ILE A 1 92 ? -7.522 6.871 5.646 1.00 88.06 92 ILE A O 1
ATOM 678 N N . ALA A 1 93 ? -6.928 9.036 5.805 1.00 86.38 93 ALA A N 1
ATOM 679 C CA . ALA A 1 93 ? -7.114 9.149 7.246 1.00 86.38 93 ALA A CA 1
ATOM 680 C C . ALA A 1 93 ? -8.523 9.672 7.564 1.00 86.38 93 ALA A C 1
ATOM 682 O O . ALA A 1 93 ? -8.904 10.777 7.163 1.00 86.38 93 ALA A O 1
ATOM 683 N N . LEU A 1 94 ? -9.284 8.882 8.313 1.00 82.12 94 LEU A N 1
ATOM 684 C CA . LEU A 1 94 ? -10.667 9.131 8.693 1.00 82.12 94 LEU A CA 1
ATOM 685 C C . LEU A 1 94 ? -10.763 9.418 10.199 1.00 82.12 94 LEU A C 1
ATOM 687 O O . LEU A 1 94 ? -10.030 8.849 11.011 1.00 82.12 94 LEU A O 1
ATOM 691 N N . ASP A 1 95 ? -11.681 10.312 10.565 1.00 79.00 95 ASP A N 1
ATOM 692 C CA . ASP A 1 95 ? -12.019 10.592 11.963 1.00 79.00 95 ASP A CA 1
ATOM 693 C C . ASP A 1 95 ? -12.966 9.494 12.486 1.00 79.00 95 ASP A C 1
ATOM 695 O O . ASP A 1 95 ? -14.063 9.338 11.932 1.00 79.00 95 ASP A O 1
ATOM 699 N N . PRO A 1 96 ? -12.582 8.729 13.525 1.00 72.38 96 PRO A N 1
ATOM 700 C CA . PRO A 1 96 ? -13.393 7.648 14.073 1.00 72.38 96 PRO A CA 1
ATOM 701 C C . PRO A 1 96 ? -14.541 8.208 14.928 1.00 72.38 96 PRO A C 1
ATOM 703 O O . PRO A 1 96 ? -14.568 8.080 16.153 1.00 72.38 96 PRO A O 1
ATOM 706 N N . THR A 1 97 ? -15.529 8.845 14.303 1.00 59.44 97 THR A N 1
ATOM 707 C CA . THR A 1 97 ? -16.750 9.267 15.004 1.00 59.44 97 THR A CA 1
ATOM 708 C C . THR A 1 97 ? -17.714 8.086 15.155 1.00 59.44 97 THR A C 1
ATOM 710 O O . THR A 1 97 ? -18.417 7.717 14.223 1.00 59.44 97 THR A O 1
ATOM 713 N N . GLY A 1 98 ? -17.773 7.487 16.350 1.00 53.78 98 GLY A N 1
ATOM 714 C CA . GLY A 1 98 ? -18.748 6.435 16.686 1.00 53.78 98 GLY A CA 1
ATOM 715 C C . GLY A 1 98 ? -18.194 5.396 17.661 1.00 53.78 98 GLY A C 1
ATOM 716 O O . GLY A 1 98 ? -17.039 5.002 17.554 1.00 53.78 98 GLY A O 1
ATOM 717 N N . ALA A 1 99 ? -19.004 5.001 18.646 1.00 49.06 99 ALA A N 1
ATOM 718 C CA . ALA A 1 99 ? -18.614 4.220 19.820 1.00 49.06 99 ALA A CA 1
ATOM 719 C C . ALA A 1 99 ? -17.842 2.912 19.505 1.00 49.06 99 ALA A C 1
ATOM 721 O O . ALA A 1 99 ? -18.123 2.262 18.498 1.00 49.06 99 ALA A O 1
ATOM 722 N N . PRO A 1 100 ? -16.905 2.499 20.384 1.00 55.84 100 PRO A N 1
ATOM 723 C CA . PRO A 1 100 ? -16.056 1.312 20.208 1.00 55.84 100 PRO A CA 1
ATOM 724 C C . PRO A 1 100 ? -16.819 -0.012 20.043 1.00 55.84 100 PRO A C 1
ATOM 726 O O . PRO A 1 100 ? -16.263 -0.959 19.493 1.00 55.84 100 PRO A O 1
ATOM 729 N N . ASP A 1 101 ? -18.079 -0.078 20.479 1.00 56.16 101 ASP A N 1
ATOM 730 C CA . ASP A 1 101 ? -18.807 -1.341 20.624 1.00 56.16 101 ASP A CA 1
ATOM 731 C C . ASP A 1 101 ? -19.237 -1.986 19.284 1.00 56.16 101 ASP A C 1
ATOM 733 O O . ASP A 1 101 ? -19.450 -3.193 19.258 1.00 56.16 101 ASP A O 1
ATOM 737 N N . ASP A 1 102 ? -19.260 -1.239 18.165 1.00 67.19 102 ASP A N 1
ATOM 738 C CA . ASP A 1 102 ? -19.641 -1.741 16.822 1.00 67.19 102 ASP A CA 1
ATOM 739 C C . ASP A 1 102 ? -18.569 -1.475 15.739 1.00 67.19 102 ASP A C 1
ATOM 741 O O . ASP A 1 102 ? -18.855 -1.352 14.546 1.00 67.19 102 ASP A O 1
ATOM 745 N N . GLN A 1 103 ? -17.297 -1.378 16.131 1.00 72.44 103 GLN A N 1
ATOM 746 C CA . GLN A 1 103 ? -16.198 -1.003 15.232 1.00 72.44 103 GLN A CA 1
ATOM 747 C C . GLN A 1 103 ? -16.049 -1.922 14.005 1.00 72.44 103 GLN A C 1
ATOM 749 O O . GLN A 1 103 ? -15.817 -1.437 12.898 1.00 72.44 103 GLN A O 1
ATOM 754 N N . ILE A 1 104 ? -16.218 -3.237 14.178 1.00 76.31 104 ILE A N 1
ATOM 755 C CA . ILE A 1 104 ? -16.158 -4.199 13.065 1.00 76.31 104 ILE A CA 1
ATOM 756 C C . ILE A 1 104 ? -17.279 -3.926 12.057 1.00 76.31 104 ILE A C 1
ATOM 758 O O . ILE A 1 104 ? -17.056 -3.998 10.852 1.00 76.31 104 ILE A O 1
ATOM 762 N N . GLU A 1 105 ? -18.476 -3.580 12.528 1.00 76.31 105 GLU A N 1
ATOM 763 C CA . GLU A 1 105 ? -19.608 -3.284 11.651 1.00 76.31 105 GLU A CA 1
ATOM 764 C C . GLU A 1 105 ? -19.435 -1.938 10.936 1.00 76.31 105 GLU A C 1
ATOM 766 O O . GLU A 1 105 ? -19.780 -1.804 9.761 1.00 76.31 105 GLU A O 1
ATOM 771 N N . ALA A 1 106 ? -18.811 -0.958 11.594 1.00 75.75 106 ALA A N 1
ATOM 772 C CA . ALA A 1 106 ? -18.401 0.286 10.950 1.00 75.75 106 ALA A CA 1
ATOM 773 C C . ALA A 1 106 ? -17.369 0.029 9.837 1.00 75.75 106 ALA A C 1
ATOM 775 O O . ALA A 1 106 ? -17.523 0.540 8.730 1.00 75.75 106 ALA A O 1
ATOM 776 N N . PHE A 1 107 ? -16.367 -0.821 10.080 1.00 81.19 107 PHE A N 1
ATOM 777 C CA . PHE A 1 107 ? -15.400 -1.229 9.058 1.00 81.19 107 PHE A CA 1
ATOM 778 C C . PHE A 1 107 ? -16.053 -1.964 7.895 1.00 81.19 107 PHE A C 1
ATOM 780 O O . PHE A 1 107 ? -15.765 -1.653 6.740 1.00 81.19 107 PHE A O 1
ATOM 787 N N . ARG A 1 108 ? -16.967 -2.898 8.183 1.00 79.38 108 ARG A N 1
ATOM 788 C CA . ARG A 1 108 ? -17.770 -3.540 7.141 1.00 79.38 108 ARG A CA 1
ATOM 789 C C . ARG A 1 108 ? -18.549 -2.515 6.353 1.00 79.38 108 ARG A C 1
ATOM 791 O O . ARG A 1 108 ? -18.502 -2.580 5.144 1.00 79.38 108 ARG A O 1
ATOM 798 N N . THR A 1 109 ? -19.178 -1.537 6.994 1.00 77.38 109 THR A N 1
ATOM 799 C CA . THR A 1 109 ? -19.909 -0.475 6.290 1.00 77.38 109 THR A CA 1
ATOM 800 C C . THR A 1 109 ? -18.994 0.321 5.353 1.00 77.38 109 THR A C 1
ATOM 802 O O . THR A 1 109 ? -19.368 0.568 4.209 1.00 77.38 109 THR A O 1
ATOM 805 N N . VAL A 1 110 ? -17.782 0.676 5.799 1.00 75.19 110 VAL A N 1
ATOM 806 C CA . VAL A 1 110 ? -16.778 1.373 4.971 1.00 75.19 110 VAL A CA 1
ATOM 807 C C . VAL A 1 110 ? -16.353 0.524 3.767 1.00 75.19 110 VAL A C 1
ATOM 809 O O . VAL A 1 110 ? -16.205 1.056 2.671 1.00 75.19 110 VAL A O 1
ATOM 812 N N . LEU A 1 111 ? -16.188 -0.789 3.945 1.00 75.81 111 LEU A N 1
ATOM 813 C CA . LEU A 1 111 ? -15.776 -1.708 2.876 1.00 75.81 111 LEU A CA 1
ATOM 814 C C . LEU A 1 111 ? -16.938 -2.167 1.967 1.00 75.81 111 LEU A C 1
ATOM 816 O O . LEU A 1 111 ? -16.736 -2.376 0.772 1.00 75.81 111 LEU A O 1
ATOM 820 N N . ASP A 1 112 ? -18.147 -2.316 2.508 1.00 68.62 112 ASP A N 1
ATOM 821 C CA . ASP A 1 112 ? -19.354 -2.800 1.823 1.00 68.62 112 ASP A CA 1
ATOM 822 C C . ASP A 1 112 ? -20.045 -1.700 1.013 1.00 68.62 112 ASP A C 1
ATOM 824 O O . ASP A 1 112 ? -20.716 -2.014 0.030 1.00 68.62 112 ASP A O 1
ATOM 828 N N . ALA A 1 113 ? -19.858 -0.418 1.353 1.00 57.06 113 ALA A N 1
ATOM 829 C CA . ALA A 1 113 ? -20.318 0.695 0.516 1.00 57.06 113 ALA A CA 1
ATOM 830 C C . ALA A 1 113 ? -19.748 0.637 -0.921 1.00 57.06 113 ALA A C 1
ATOM 832 O O . ALA A 1 113 ? -20.335 1.202 -1.839 1.00 57.06 113 ALA A O 1
ATOM 833 N N . GLU A 1 114 ? -18.657 -0.110 -1.118 1.00 53.22 114 GLU A N 1
ATOM 834 C CA . GLU A 1 114 ? -17.901 -0.253 -2.367 1.00 53.22 114 GLU A CA 1
ATOM 835 C C . GLU A 1 114 ? -17.999 -1.666 -2.982 1.00 53.22 114 GLU A C 1
ATOM 837 O O . GLU A 1 114 ? -17.223 -2.032 -3.872 1.00 53.22 114 GLU A O 1
ATOM 842 N N . ARG A 1 115 ? -18.914 -2.519 -2.495 1.00 52.78 115 ARG A N 1
ATOM 843 C CA . ARG A 1 115 ? -18.949 -3.933 -2.892 1.00 52.78 115 ARG A CA 1
ATOM 844 C C . ARG A 1 115 ? -19.354 -4.119 -4.359 1.00 52.78 115 ARG A C 1
ATOM 846 O O . ARG A 1 115 ? -20.519 -3.992 -4.728 1.00 52.78 115 ARG A O 1
ATOM 853 N N . VAL A 1 116 ? -18.397 -4.577 -5.164 1.00 49.78 116 VAL A N 1
ATOM 854 C CA . VAL A 1 116 ? -18.624 -5.276 -6.436 1.00 49.78 116 VAL A CA 1
ATOM 855 C C . VAL A 1 116 ? -18.235 -6.751 -6.231 1.00 49.78 116 VAL A C 1
ATOM 857 O O . VAL A 1 116 ? -17.162 -7.179 -6.637 1.00 49.78 116 VAL A O 1
ATOM 860 N N . GLY A 1 117 ? -19.078 -7.530 -5.536 1.00 53.41 117 GLY A N 1
ATOM 861 C CA . GLY A 1 117 ? -18.968 -9.002 -5.463 1.00 53.41 117 GLY A CA 1
ATOM 862 C C . GLY A 1 117 ? -18.613 -9.646 -4.106 1.00 53.41 117 GLY A C 1
ATOM 863 O O . GLY A 1 117 ? -18.545 -8.994 -3.058 1.00 53.41 117 GLY A O 1
ATOM 864 N N . ASP A 1 118 ? -18.406 -10.970 -4.146 1.00 57.00 118 ASP A N 1
ATOM 865 C CA . ASP A 1 118 ? -18.091 -11.848 -3.004 1.00 57.00 118 ASP A CA 1
ATOM 866 C C . ASP A 1 118 ? -16.589 -11.805 -2.661 1.00 57.00 118 ASP A C 1
ATOM 868 O O . ASP A 1 118 ? -15.829 -12.728 -2.942 1.00 57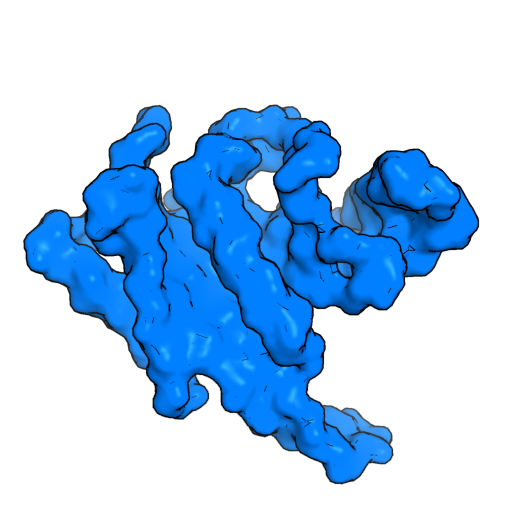.00 118 ASP A O 1
ATOM 872 N N . GLY A 1 119 ? -16.134 -10.698 -2.070 1.00 61.12 119 GLY A N 1
ATOM 873 C CA . GLY A 1 119 ? -14.795 -10.615 -1.474 1.00 61.12 119 GLY A CA 1
ATOM 874 C C . GLY A 1 119 ? -14.707 -11.327 -0.121 1.00 61.12 119 GLY A C 1
ATOM 875 O O . GLY A 1 119 ? -15.656 -11.276 0.668 1.00 61.12 119 GLY A O 1
ATOM 876 N N . SER A 1 120 ? -13.554 -11.938 0.161 1.00 73.81 120 SER A N 1
ATOM 877 C CA . SER A 1 120 ? -13.221 -12.458 1.492 1.00 73.81 120 SER A CA 1
ATOM 878 C C . SER A 1 120 ? -12.771 -11.314 2.396 1.00 73.81 120 SER A C 1
ATOM 880 O O . SER A 1 120 ? -11.889 -10.539 2.022 1.00 73.81 120 SER A O 1
ATOM 882 N N . LEU A 1 121 ? -13.362 -11.231 3.588 1.00 84.38 121 LEU A N 1
ATOM 883 C CA . LEU A 1 121 ? -12.898 -10.352 4.657 1.00 84.38 121 LEU A CA 1
ATOM 884 C C . LEU A 1 121 ? -11.919 -11.114 5.547 1.00 84.38 121 LEU A C 1
ATOM 886 O O . LEU A 1 121 ? -12.189 -12.248 5.944 1.00 84.38 121 LEU A O 1
ATOM 890 N N . ILE A 1 122 ? -10.795 -10.480 5.845 1.00 88.62 122 ILE A N 1
ATOM 891 C CA . ILE A 1 122 ? -9.719 -11.011 6.675 1.00 88.62 122 ILE A CA 1
ATOM 892 C C . ILE A 1 122 ? -9.556 -10.074 7.865 1.00 88.62 122 ILE A C 1
ATOM 894 O O . ILE A 1 122 ? -9.376 -8.868 7.680 1.00 88.62 122 ILE A O 1
ATOM 898 N N . ASP A 1 123 ? -9.621 -10.626 9.073 1.00 90.38 123 ASP A N 1
ATOM 899 C CA . ASP A 1 123 ? -9.367 -9.866 10.293 1.00 90.38 123 ASP A CA 1
ATOM 900 C C . ASP A 1 123 ? -7.897 -9.439 10.340 1.00 90.38 123 ASP A C 1
ATOM 902 O O . ASP A 1 123 ? -6.992 -10.237 10.087 1.00 90.38 123 ASP A O 1
ATOM 906 N N . VAL A 1 124 ? -7.663 -8.170 10.671 1.00 89.50 124 VAL A N 1
ATOM 907 C CA . VAL A 1 124 ? -6.325 -7.649 10.959 1.00 89.50 124 VAL A CA 1
ATOM 908 C C . VAL A 1 124 ? -6.186 -7.536 12.465 1.00 89.50 124 VAL A C 1
ATOM 910 O O . VAL A 1 124 ? -6.958 -6.815 13.104 1.00 89.50 124 VAL A O 1
ATOM 913 N N . THR A 1 125 ? -5.212 -8.245 13.026 1.00 89.06 125 THR A N 1
ATOM 914 C CA . THR A 1 125 ? -4.946 -8.270 14.464 1.00 89.06 125 THR A CA 1
ATOM 915 C C . THR A 1 125 ? -3.675 -7.508 14.817 1.00 89.06 125 THR A C 1
ATOM 917 O O . THR A 1 125 ? -2.733 -7.454 14.026 1.00 89.06 125 THR A O 1
ATOM 920 N N . ASP A 1 126 ? -3.655 -6.910 16.006 1.00 85.25 126 ASP A N 1
ATOM 921 C CA . ASP A 1 126 ? -2.442 -6.339 16.589 1.00 85.25 126 ASP A CA 1
ATOM 922 C C . ASP A 1 126 ? -1.546 -7.421 17.227 1.00 85.25 126 ASP A C 1
ATOM 924 O O . ASP A 1 126 ? -1.810 -8.621 17.134 1.00 85.25 126 ASP A O 1
ATOM 928 N N . GLU A 1 127 ? -0.466 -6.997 17.887 1.00 83.75 127 GLU A N 1
ATOM 929 C CA . GLU A 1 127 ? 0.479 -7.883 18.584 1.00 83.75 127 GLU A CA 1
ATOM 930 C C . GLU A 1 127 ? -0.123 -8.655 19.775 1.00 83.75 127 GLU A C 1
ATOM 932 O O . GLU A 1 127 ? 0.507 -9.582 20.283 1.00 83.75 127 GLU A O 1
ATOM 937 N N . ASN A 1 128 ? -1.326 -8.285 20.225 1.00 85.31 128 ASN A N 1
ATOM 938 C CA . ASN A 1 128 ? -2.045 -8.904 21.337 1.00 85.31 128 ASN A CA 1
ATOM 939 C C . ASN A 1 128 ? -3.221 -9.780 20.858 1.00 85.31 128 ASN A C 1
ATOM 941 O O . ASN A 1 128 ? -4.100 -10.103 21.661 1.00 85.31 128 ASN A O 1
ATOM 945 N N . ASP A 1 129 ? -3.258 -10.141 19.569 1.00 83.50 129 ASP A N 1
ATOM 946 C CA . ASP A 1 129 ? -4.346 -10.880 18.911 1.00 83.50 129 ASP A CA 1
ATOM 947 C C . ASP A 1 129 ? -5.713 -10.163 18.970 1.00 83.50 129 ASP A C 1
ATOM 949 O O . ASP A 1 129 ? -6.773 -10.784 18.837 1.00 83.50 129 ASP A O 1
ATOM 953 N N . VAL A 1 130 ? -5.721 -8.838 19.154 1.00 87.94 130 VAL A N 1
ATOM 954 C CA . VAL A 1 130 ? -6.949 -8.037 19.146 1.00 87.94 130 VAL A CA 1
ATOM 955 C C . VAL A 1 130 ? -7.248 -7.594 17.721 1.00 87.94 130 VAL A C 1
ATOM 957 O O . VAL A 1 130 ? -6.392 -7.032 17.045 1.00 87.94 130 VAL A O 1
ATOM 960 N N . VAL A 1 131 ? -8.484 -7.810 17.261 1.00 88.56 131 VAL A N 1
ATOM 961 C CA . VAL A 1 131 ? -8.932 -7.335 15.944 1.00 88.56 131 VAL A CA 1
ATOM 962 C C . VAL A 1 131 ? -9.002 -5.808 15.942 1.00 88.56 131 VAL A C 1
ATOM 964 O O . VAL A 1 131 ? -9.809 -5.204 16.649 1.00 88.56 131 VAL A O 1
ATOM 967 N N . VAL A 1 132 ? -8.169 -5.191 15.112 1.00 88.62 132 VAL A N 1
ATOM 968 C CA . VAL A 1 132 ? -8.031 -3.733 14.969 1.00 88.62 132 VAL A CA 1
ATOM 969 C C . VAL A 1 132 ? -8.422 -3.235 13.580 1.00 88.62 132 VAL A C 1
ATOM 971 O O . VAL A 1 132 ? -8.527 -2.026 13.366 1.00 88.62 132 VAL A O 1
ATOM 974 N N . GLY A 1 133 ? -8.687 -4.142 12.639 1.00 90.94 133 GLY A N 1
ATOM 975 C CA . GLY A 1 133 ? -9.031 -3.801 11.265 1.00 90.94 133 GLY A CA 1
ATOM 976 C C . GLY A 1 133 ? -9.623 -4.957 10.469 1.00 90.94 133 GLY A C 1
ATOM 977 O O . GLY A 1 133 ? -9.710 -6.086 10.949 1.00 90.94 133 GLY A O 1
ATOM 978 N N . LEU A 1 134 ? -10.002 -4.657 9.229 1.00 92.12 134 LEU A N 1
ATOM 979 C CA . LEU A 1 134 ? -10.451 -5.619 8.226 1.00 92.12 134 LEU A CA 1
ATOM 980 C C . LEU A 1 134 ? -9.720 -5.376 6.904 1.00 92.12 134 LEU A C 1
ATOM 982 O O . LEU A 1 134 ? -9.553 -4.235 6.474 1.00 92.12 134 LEU A O 1
ATOM 986 N N . HIS A 1 135 ? -9.353 -6.455 6.221 1.00 91.69 135 HIS A N 1
ATOM 987 C CA . HIS A 1 135 ? -8.825 -6.429 4.862 1.00 91.69 135 HIS A CA 1
ATOM 988 C C . HIS A 1 135 ? -9.785 -7.187 3.935 1.00 91.69 135 HIS A C 1
ATOM 990 O O . HIS A 1 135 ? -10.054 -8.367 4.136 1.00 91.69 135 HIS A O 1
ATOM 996 N N . SER 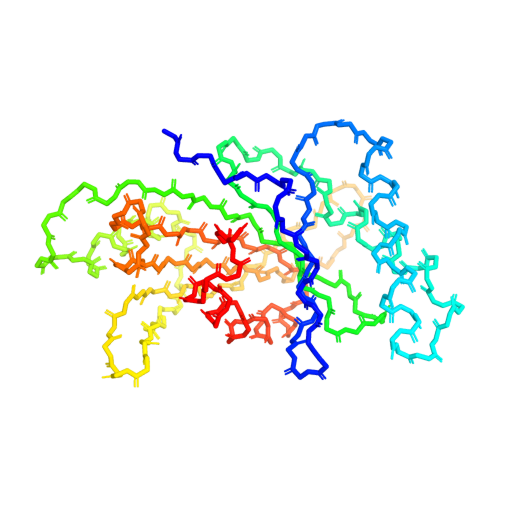A 1 136 ? -10.293 -6.513 2.904 1.00 90.56 136 SER A N 1
ATOM 997 C CA . SER A 1 136 ? -11.000 -7.116 1.772 1.00 90.56 136 SER A CA 1
ATOM 998 C C . SER A 1 136 ? -10.061 -7.284 0.580 1.00 90.56 136 SER A C 1
ATOM 1000 O O . SER A 1 136 ? -9.540 -6.295 0.065 1.00 90.56 136 SER A O 1
ATOM 1002 N N . PHE A 1 137 ? -9.910 -8.514 0.095 1.00 88.56 137 PHE A N 1
ATOM 1003 C CA . PHE A 1 137 ? -9.170 -8.815 -1.131 1.00 88.56 137 PHE A CA 1
ATOM 1004 C C . PHE A 1 137 ? -10.126 -9.379 -2.183 1.00 88.56 137 PHE A C 1
ATOM 1006 O O . PHE A 1 137 ? -10.859 -10.336 -1.922 1.00 88.56 137 PHE A O 1
ATOM 1013 N N . GLN A 1 138 ? -10.148 -8.765 -3.362 1.00 88.44 138 GLN A N 1
ATOM 1014 C CA . GLN A 1 138 ? -11.030 -9.138 -4.466 1.00 88.44 138 GLN A CA 1
ATOM 1015 C C . GLN A 1 138 ? -10.224 -9.274 -5.749 1.00 88.44 138 GLN A C 1
ATOM 1017 O O . GLN A 1 138 ? -9.343 -8.464 -6.011 1.00 88.44 138 GLN A O 1
ATOM 1022 N N . VAL A 1 139 ? -10.561 -10.265 -6.568 1.00 87.25 139 VAL A N 1
ATOM 1023 C CA . VAL A 1 139 ? -10.061 -10.368 -7.940 1.00 87.25 139 VAL A CA 1
ATOM 1024 C C . VAL A 1 139 ? -11.248 -10.154 -8.859 1.00 87.25 139 VAL A C 1
ATOM 1026 O O . VAL A 1 139 ? -12.217 -10.910 -8.803 1.00 87.25 139 VAL A O 1
ATOM 1029 N N . VAL A 1 140 ? -11.186 -9.100 -9.665 1.00 86.19 140 VAL A N 1
ATOM 1030 C CA . VAL A 1 140 ? -12.225 -8.762 -10.634 1.00 86.19 140 VAL A CA 1
ATOM 1031 C C . VAL A 1 140 ? -11.697 -8.970 -12.041 1.00 86.19 140 VAL A C 1
ATOM 1033 O O . VAL A 1 140 ? -10.557 -8.639 -12.360 1.00 86.19 140 VAL A O 1
ATOM 1036 N N . GLU A 1 141 ? -12.537 -9.528 -12.896 1.00 81.81 141 GLU A N 1
ATOM 1037 C CA . GLU A 1 141 ? -12.273 -9.606 -14.323 1.00 81.81 141 GLU A CA 1
ATOM 1038 C C . GLU A 1 141 ? -12.659 -8.272 -14.960 1.00 81.81 141 GLU A C 1
ATOM 1040 O O . GLU A 1 141 ? -13.822 -7.871 -14.908 1.00 81.81 141 GLU A O 1
ATOM 1045 N N . THR A 1 142 ? -11.691 -7.560 -15.540 1.00 68.19 142 THR A N 1
ATOM 1046 C CA . THR A 1 142 ? -11.990 -6.346 -16.308 1.00 68.19 142 THR A CA 1
ATOM 1047 C C . THR A 1 142 ? -12.067 -6.657 -17.793 1.00 68.19 142 THR A C 1
ATOM 1049 O O . THR A 1 142 ? -11.162 -7.289 -18.348 1.00 68.19 142 THR A O 1
ATOM 1052 N N . ASP A 1 143 ? -13.142 -6.192 -18.434 1.00 63.00 143 ASP A N 1
ATOM 1053 C CA . ASP A 1 143 ? -13.279 -6.237 -19.887 1.00 63.00 143 ASP A CA 1
ATOM 1054 C C . ASP A 1 143 ? -12.118 -5.478 -20.552 1.00 63.00 143 ASP A C 1
ATOM 1056 O O . ASP A 1 143 ? -11.663 -4.451 -20.037 1.00 63.00 143 ASP A O 1
ATOM 1060 N N . PRO A 1 144 ? -11.624 -5.947 -21.708 1.00 57.84 144 PRO A N 1
ATOM 1061 C CA . PRO A 1 144 ? -10.508 -5.304 -22.381 1.00 57.84 144 PRO A CA 1
ATOM 1062 C C . PRO A 1 144 ? -10.838 -3.857 -22.767 1.00 57.84 144 PRO A C 1
ATOM 1064 O O . PRO A 1 144 ? -11.873 -3.574 -23.376 1.00 57.84 144 PRO A O 1
ATOM 1067 N N . LEU A 1 145 ? -9.911 -2.939 -22.476 1.00 51.31 145 LEU A N 1
ATOM 1068 C CA . LEU A 1 145 ? -10.001 -1.552 -22.926 1.00 51.31 145 LEU A CA 1
ATOM 1069 C C . LEU A 1 145 ? -9.900 -1.497 -24.468 1.00 51.31 145 LEU A C 1
ATOM 1071 O O . LEU A 1 145 ? -8.937 -2.017 -25.046 1.00 51.31 145 LEU A O 1
ATOM 1075 N N . PRO A 1 146 ? -10.871 -0.886 -25.176 1.00 52.72 146 PRO A N 1
ATOM 1076 C CA . PRO A 1 146 ? -10.784 -0.703 -26.624 1.00 52.72 146 PRO A CA 1
ATOM 1077 C C . PRO A 1 146 ? -9.635 0.250 -27.017 1.00 52.72 146 PRO A C 1
ATOM 1079 O O . PRO A 1 146 ? -9.392 1.207 -26.282 1.00 52.72 146 PRO A O 1
ATOM 1082 N N . PRO A 1 147 ? -8.992 0.097 -28.200 1.00 51.78 147 PRO A N 1
ATOM 1083 C CA . PRO A 1 147 ? -9.240 -0.887 -29.253 1.00 51.78 147 PRO A CA 1
ATOM 1084 C C . PRO A 1 147 ? -8.046 -1.851 -29.435 1.00 51.78 147 PRO A C 1
ATOM 1086 O O . PRO A 1 147 ? -6.999 -1.445 -29.934 1.00 51.78 147 PRO A O 1
ATOM 1089 N N . GLY A 1 148 ? -8.201 -3.146 -29.121 1.00 49.72 148 GLY A N 1
ATOM 1090 C CA . GLY A 1 148 ? -7.273 -4.171 -29.642 1.00 49.72 148 GLY A CA 1
ATOM 1091 C C . GLY A 1 148 ? -6.918 -5.366 -28.754 1.00 49.72 148 GLY A C 1
ATOM 1092 O O . GLY A 1 148 ? -6.249 -6.270 -29.247 1.00 49.72 148 GLY A O 1
ATOM 1093 N N . GLY A 1 149 ? -7.348 -5.423 -27.493 1.00 51.22 149 GLY A N 1
ATOM 1094 C CA . GLY A 1 149 ? -7.106 -6.583 -26.623 1.00 51.22 149 GLY A CA 1
ATOM 1095 C C . GLY A 1 149 ? -8.310 -7.523 -26.545 1.00 51.22 149 GLY A C 1
ATOM 1096 O O . GLY A 1 149 ? -9.439 -7.059 -26.457 1.00 51.22 149 GLY A O 1
ATOM 1097 N N . SER A 1 150 ? -8.085 -8.840 -26.570 1.00 52.88 150 SER A N 1
ATOM 1098 C CA . SER A 1 150 ? -9.123 -9.878 -26.408 1.00 52.88 150 SER A CA 1
ATOM 1099 C C . SER A 1 150 ? -8.970 -10.703 -25.125 1.00 52.88 150 SER A C 1
ATOM 1101 O O . SER A 1 150 ? -9.646 -11.716 -24.970 1.00 52.88 150 SER A O 1
ATOM 1103 N N . ALA A 1 151 ? -8.054 -10.318 -24.235 1.00 60.19 151 ALA A N 1
ATOM 1104 C CA . ALA A 1 151 ? -7.839 -11.005 -22.971 1.00 60.19 151 ALA A CA 1
ATOM 1105 C C . ALA A 1 151 ? -8.495 -10.206 -21.846 1.00 60.19 151 ALA A C 1
ATOM 1107 O O . ALA A 1 151 ? -8.160 -9.043 -21.634 1.00 60.19 151 ALA A O 1
ATOM 1108 N N . VAL A 1 152 ? -9.425 -10.851 -21.148 1.00 63.31 152 VAL A N 1
ATOM 1109 C CA . VAL A 1 152 ? -9.844 -10.436 -19.812 1.00 63.31 152 VAL A CA 1
ATOM 1110 C C . VAL A 1 152 ? -8.608 -10.524 -18.922 1.00 63.31 152 VAL A C 1
ATOM 1112 O O . VAL A 1 152 ? -7.991 -11.588 -18.832 1.00 63.31 152 VAL A O 1
ATOM 1115 N N . VAL A 1 153 ? -8.214 -9.402 -18.326 1.00 72.31 153 VAL A N 1
ATOM 1116 C CA . VAL A 1 153 ? -7.092 -9.361 -17.384 1.00 72.31 153 VAL A CA 1
ATOM 1117 C C . VAL A 1 153 ? -7.686 -9.303 -15.979 1.00 72.31 153 VAL A C 1
ATOM 1119 O O . VAL A 1 153 ? -8.503 -8.415 -15.717 1.00 72.31 153 VAL A O 1
ATOM 1122 N N . PRO A 1 154 ? -7.343 -10.249 -15.088 1.00 81.56 154 PRO A N 1
ATOM 1123 C CA . PRO A 1 154 ? -7.748 -10.154 -13.698 1.00 81.56 154 PRO A CA 1
ATOM 1124 C C . PRO A 1 154 ? -7.021 -8.980 -13.041 1.00 81.56 154 PRO A C 1
ATOM 1126 O O . PRO A 1 154 ? -5.815 -8.815 -13.205 1.00 81.56 154 PRO A O 1
ATOM 1129 N N . ILE A 1 155 ? -7.758 -8.180 -12.281 1.00 86.00 155 ILE A N 1
ATOM 1130 C CA . ILE A 1 155 ? -7.211 -7.109 -11.456 1.00 86.00 155 ILE A CA 1
ATOM 1131 C C . ILE A 1 155 ? -7.527 -7.435 -10.002 1.00 86.00 155 ILE A C 1
ATOM 1133 O O . ILE A 1 155 ? -8.676 -7.705 -9.644 1.00 86.00 155 ILE A O 1
ATOM 1137 N N . ALA A 1 156 ? -6.504 -7.412 -9.157 1.00 88.94 156 ALA A N 1
ATOM 1138 C CA . ALA A 1 156 ? -6.668 -7.474 -7.720 1.00 88.94 156 ALA A CA 1
ATOM 1139 C C . ALA A 1 156 ? -7.007 -6.086 -7.171 1.00 88.94 156 ALA A C 1
ATOM 1141 O O . ALA A 1 156 ? -6.339 -5.097 -7.474 1.00 88.94 156 ALA A O 1
ATOM 1142 N N . ILE A 1 157 ? -8.033 -6.033 -6.330 1.00 89.19 157 ILE A N 1
ATOM 1143 C CA . ILE A 1 157 ? -8.405 -4.863 -5.547 1.00 89.19 157 ILE A CA 1
ATOM 1144 C C . ILE A 1 157 ? -8.209 -5.213 -4.073 1.00 89.19 157 ILE A C 1
ATOM 1146 O O . ILE A 1 157 ? -8.864 -6.106 -3.530 1.00 89.19 157 ILE A O 1
ATOM 1150 N N . SER A 1 158 ? -7.297 -4.486 -3.442 1.00 91.06 158 SER A N 1
ATOM 1151 C CA . SER A 1 158 ? -6.909 -4.604 -2.042 1.00 91.06 158 SER A CA 1
ATOM 1152 C C . SER A 1 158 ? -7.480 -3.410 -1.285 1.00 91.06 158 SER A C 1
ATOM 1154 O O . SER A 1 158 ? -7.201 -2.262 -1.632 1.00 91.06 158 SER A O 1
ATOM 1156 N N . ARG A 1 159 ? -8.328 -3.658 -0.284 1.00 91.19 159 ARG A N 1
ATOM 1157 C CA . ARG A 1 159 ? -8.887 -2.614 0.586 1.00 91.19 159 ARG A CA 1
ATOM 1158 C C . ARG A 1 159 ? -8.659 -3.001 2.032 1.00 91.19 159 ARG A C 1
ATOM 1160 O O . ARG A 1 159 ? -9.102 -4.062 2.460 1.00 91.19 159 ARG A O 1
ATOM 1167 N N . CYS A 1 160 ? -8.009 -2.140 2.795 1.00 92.50 160 CYS A N 1
ATOM 1168 C CA . CYS A 1 160 ? -7.673 -2.399 4.185 1.00 92.50 160 CYS A CA 1
ATOM 1169 C C . CYS A 1 160 ? -8.109 -1.215 5.038 1.00 92.50 160 CYS A C 1
ATOM 1171 O O . CYS A 1 160 ? -7.730 -0.086 4.747 1.00 92.50 160 CYS A O 1
ATOM 1173 N N . VAL A 1 161 ? -8.899 -1.470 6.079 1.00 91.62 161 VAL A N 1
ATOM 1174 C CA . VAL A 1 161 ? -9.255 -0.468 7.082 1.00 91.62 161 VAL A CA 1
ATOM 1175 C C . VAL A 1 161 ? -8.714 -0.893 8.440 1.00 91.62 161 VAL A C 1
ATOM 1177 O O . VAL A 1 161 ? -8.982 -2.004 8.891 1.00 91.62 161 VAL A O 1
ATOM 1180 N N . ILE A 1 162 ? -7.930 -0.032 9.085 1.00 91.12 162 ILE A N 1
ATOM 1181 C CA . ILE A 1 162 ? -7.310 -0.292 10.391 1.00 91.12 162 ILE A CA 1
ATOM 1182 C C . ILE A 1 162 ? -7.539 0.912 11.296 1.00 91.12 162 ILE A C 1
ATOM 1184 O O . ILE A 1 162 ? -7.308 2.048 10.888 1.00 91.12 162 ILE A O 1
ATOM 1188 N N . ARG A 1 163 ? -7.935 0.670 12.548 1.00 88.25 163 ARG A N 1
ATOM 1189 C CA . ARG A 1 163 ? -7.958 1.704 13.584 1.00 88.25 163 ARG A CA 1
ATOM 1190 C C . ARG A 1 163 ? -6.639 1.733 14.324 1.00 88.25 163 ARG A C 1
ATOM 1192 O O . ARG A 1 163 ? -6.248 0.756 14.957 1.00 88.25 163 ARG A O 1
ATOM 1199 N N . ARG A 1 164 ? -6.016 2.903 14.348 1.00 84.88 164 ARG A N 1
ATOM 1200 C CA . ARG A 1 164 ? -4.919 3.206 15.261 1.00 84.88 164 ARG A CA 1
ATOM 1201 C C . ARG A 1 164 ? -5.476 3.936 16.470 1.00 84.88 164 ARG A C 1
ATOM 1203 O O . ARG A 1 164 ? -6.100 4.980 16.329 1.00 84.88 164 ARG A O 1
ATOM 1210 N N . THR A 1 165 ? -5.250 3.401 17.663 1.00 77.12 165 THR A N 1
ATOM 1211 C CA . THR A 1 165 ? -5.670 4.021 18.934 1.00 77.12 165 THR A CA 1
ATOM 1212 C C . THR A 1 165 ? -4.527 4.743 19.648 1.00 77.12 165 THR A C 1
ATOM 1214 O O . THR A 1 165 ? -4.778 5.616 20.476 1.00 77.12 165 THR A O 1
ATOM 1217 N N . ALA A 1 166 ? -3.279 4.418 19.304 1.00 68.81 166 ALA A N 1
ATOM 1218 C CA . ALA A 1 166 ? -2.067 4.901 19.959 1.00 68.81 166 ALA A CA 1
ATOM 1219 C C . ALA A 1 166 ? -1.347 6.012 19.168 1.00 68.81 166 ALA A C 1
ATOM 1221 O O . ALA A 1 166 ? -0.127 5.994 19.066 1.00 68.81 166 ALA A O 1
ATOM 1222 N N . THR A 1 167 ? -2.070 6.980 18.591 1.00 65.88 167 THR A N 1
ATOM 1223 C CA . THR A 1 167 ? -1.426 8.117 17.900 1.00 65.88 167 THR A CA 1
ATOM 1224 C C . THR A 1 167 ? -1.443 9.387 18.766 1.00 65.88 167 THR A C 1
ATOM 1226 O O . THR A 1 167 ? -2.393 9.587 19.533 1.00 65.88 167 THR A O 1
ATOM 1229 N N . PRO A 1 168 ? -0.462 10.305 18.631 1.00 63.94 168 PRO A N 1
ATOM 1230 C CA . PRO A 1 168 ? -0.485 11.609 19.311 1.00 63.94 168 PRO A CA 1
ATOM 1231 C C . PRO A 1 168 ? -1.717 12.468 18.981 1.00 63.94 168 PRO A C 1
ATOM 1233 O O . PRO A 1 168 ? -2.029 13.414 19.702 1.00 63.94 168 PRO A O 1
ATOM 1236 N N . LEU A 1 169 ? -2.406 12.148 17.883 1.00 63.34 169 LEU A N 1
ATOM 1237 C CA . LEU A 1 169 ? -3.582 12.848 17.373 1.00 63.34 169 LEU A CA 1
ATOM 1238 C C . LEU A 1 169 ? -4.906 12.244 17.876 1.00 63.34 169 LEU A C 1
ATOM 1240 O O . LEU A 1 169 ? -5.970 12.761 17.543 1.00 63.34 169 LEU A O 1
ATOM 1244 N N . GLY A 1 170 ? -4.850 11.183 18.688 1.00 72.38 170 GLY A N 1
ATOM 1245 C CA . GLY A 1 170 ? -6.014 10.408 19.118 1.00 72.38 170 GLY A CA 1
ATOM 1246 C C . GLY A 1 170 ? -6.236 9.163 18.258 1.00 72.38 170 GLY A C 1
ATOM 1247 O O . GLY A 1 170 ? -5.326 8.691 17.575 1.00 72.38 170 GLY A O 1
ATOM 1248 N N . ALA A 1 171 ? -7.440 8.593 18.315 1.00 81.44 171 ALA A N 1
ATOM 1249 C CA . ALA A 1 171 ? -7.777 7.475 17.444 1.00 81.44 171 ALA A CA 1
ATOM 1250 C C . ALA A 1 171 ? -7.938 7.961 15.992 1.00 81.44 171 ALA A C 1
ATOM 1252 O O . ALA A 1 171 ? -8.528 9.016 15.764 1.00 81.44 171 ALA A O 1
ATOM 1253 N N . ILE A 1 172 ? -7.431 7.197 15.023 1.00 84.62 172 ILE A N 1
ATOM 1254 C CA . ILE A 1 172 ? -7.553 7.467 13.583 1.00 84.62 172 ILE A CA 1
ATOM 1255 C C . ILE A 1 172 ? -7.871 6.154 12.875 1.00 84.62 172 ILE A C 1
ATOM 1257 O O . ILE A 1 172 ? -7.219 5.143 13.139 1.00 84.62 172 ILE A O 1
ATOM 1261 N N . ASP A 1 173 ? -8.823 6.185 11.947 1.00 87.12 173 ASP A N 1
ATOM 1262 C CA . ASP A 1 173 ? -9.066 5.070 11.034 1.00 87.12 173 ASP A CA 1
ATOM 1263 C C . ASP A 1 173 ? -8.297 5.317 9.730 1.00 87.12 173 ASP A C 1
ATOM 1265 O O . ASP A 1 173 ? -8.389 6.387 9.131 1.00 87.12 173 ASP A O 1
ATOM 1269 N N . LEU A 1 174 ? -7.505 4.343 9.294 1.00 89.56 174 LEU A N 1
ATOM 1270 C CA . LEU A 1 174 ? -6.769 4.380 8.036 1.00 89.56 174 LEU A CA 1
ATOM 1271 C C . LEU A 1 174 ? -7.436 3.455 7.038 1.00 89.56 174 LEU A C 1
ATOM 1273 O O . LEU A 1 174 ? -7.542 2.261 7.301 1.00 89.56 174 LEU A O 1
ATOM 1277 N N . LEU A 1 175 ? -7.836 3.998 5.893 1.00 90.75 175 LEU A N 1
ATOM 1278 C CA . LEU A 1 175 ? -8.317 3.238 4.747 1.00 90.75 175 LEU A CA 1
ATOM 1279 C C . LEU A 1 175 ? -7.238 3.241 3.663 1.00 90.75 175 LEU A C 1
ATOM 1281 O O . LEU A 1 175 ? -6.940 4.293 3.108 1.00 90.75 175 LEU A O 1
ATOM 1285 N N . ALA A 1 176 ? -6.667 2.080 3.362 1.00 92.06 176 ALA A N 1
ATOM 1286 C CA . ALA A 1 176 ? -5.738 1.873 2.259 1.00 92.06 176 ALA A CA 1
ATOM 1287 C C . ALA A 1 176 ? -6.437 1.151 1.103 1.00 92.06 176 ALA A C 1
ATOM 1289 O O . ALA A 1 176 ? -7.079 0.120 1.313 1.00 92.06 176 ALA A O 1
ATOM 1290 N N . ILE A 1 177 ? -6.296 1.679 -0.111 1.00 90.94 177 ILE A N 1
ATOM 1291 C CA . ILE A 1 177 ? -6.887 1.129 -1.333 1.00 90.94 177 ILE A CA 1
ATOM 1292 C C . ILE A 1 177 ? -5.778 0.959 -2.365 1.00 90.94 177 ILE A C 1
ATOM 1294 O O . ILE A 1 177 ? -5.086 1.919 -2.692 1.00 90.94 177 ILE A O 1
ATOM 1298 N N . GLY A 1 178 ? -5.614 -0.257 -2.874 1.00 90.44 178 GLY A N 1
ATOM 1299 C CA . GLY A 1 178 ? -4.665 -0.580 -3.932 1.00 90.44 178 GLY A CA 1
ATOM 1300 C C . GLY A 1 178 ? -5.330 -1.389 -5.035 1.00 90.44 178 GLY A C 1
ATOM 1301 O O . GLY A 1 178 ? -6.181 -2.243 -4.775 1.00 90.44 178 GLY A O 1
ATOM 1302 N N . VAL A 1 179 ? -4.931 -1.119 -6.273 1.00 88.50 179 VAL A N 1
ATOM 1303 C CA . VAL A 1 179 ? -5.391 -1.832 -7.467 1.00 88.50 179 VAL A CA 1
ATOM 1304 C C . VAL A 1 179 ? -4.159 -2.306 -8.224 1.00 88.50 179 VAL A C 1
ATOM 1306 O O . VAL A 1 179 ? -3.239 -1.525 -8.459 1.00 88.50 179 VAL A O 1
ATOM 1309 N N . CYS A 1 180 ? -4.109 -3.589 -8.577 1.00 88.31 180 CYS A N 1
ATOM 1310 C CA . CYS A 1 180 ? -2.938 -4.171 -9.221 1.00 88.31 180 CYS A CA 1
ATOM 1311 C C . CYS A 1 180 ? -3.331 -5.270 -10.217 1.00 88.31 180 CYS A C 1
ATOM 1313 O O . CYS A 1 180 ? -4.104 -6.161 -9.861 1.00 88.31 180 CYS A O 1
ATOM 1315 N N . PRO A 1 181 ? -2.800 -5.253 -11.451 1.00 85.81 181 PRO A N 1
ATOM 1316 C CA . PRO A 1 181 ? -3.003 -6.341 -12.409 1.00 85.81 181 PRO A CA 1
ATOM 1317 C C . PRO A 1 181 ? -2.220 -7.615 -12.043 1.00 85.81 181 PRO A C 1
ATOM 1319 O O . PRO A 1 181 ? -2.518 -8.689 -12.560 1.00 85.81 181 PRO A O 1
ATOM 1322 N N . ASP A 1 182 ? -1.229 -7.515 -11.154 1.00 88.38 182 ASP A N 1
ATOM 1323 C CA . ASP A 1 182 ? -0.499 -8.659 -10.613 1.00 88.38 182 ASP A CA 1
ATOM 1324 C C . ASP A 1 182 ? -1.141 -9.105 -9.288 1.00 88.38 182 ASP A C 1
ATOM 1326 O O . ASP A 1 182 ? -0.948 -8.514 -8.221 1.00 88.38 182 ASP A O 1
ATOM 1330 N N . VAL A 1 183 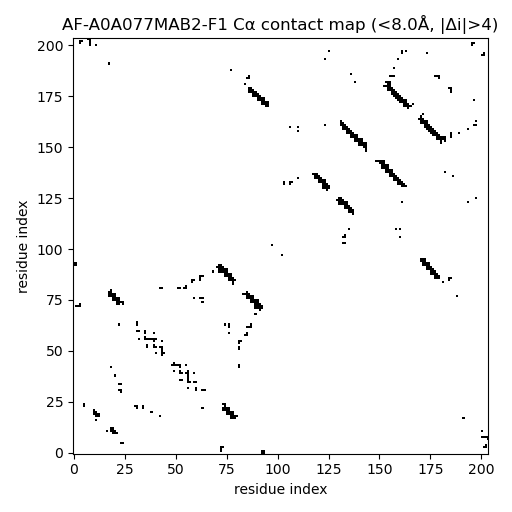? -1.954 -10.159 -9.374 1.00 87.75 183 VAL A N 1
ATOM 1331 C CA . VAL A 1 183 ? -2.694 -10.713 -8.232 1.00 87.75 183 VAL A CA 1
ATOM 1332 C C . VAL A 1 183 ? -1.751 -11.277 -7.165 1.00 87.75 183 VAL A C 1
ATOM 1334 O O . VAL A 1 183 ? -2.041 -11.157 -5.973 1.00 87.75 183 VAL A O 1
ATOM 1337 N N . GLU A 1 184 ? -0.627 -11.874 -7.571 1.00 88.25 184 GLU A N 1
ATOM 1338 C CA . GLU A 1 184 ? 0.346 -12.454 -6.643 1.00 88.25 184 GLU A CA 1
ATOM 1339 C C . GLU A 1 184 ? 1.062 -11.351 -5.869 1.00 88.25 184 GLU A C 1
ATOM 1341 O O . GLU A 1 184 ? 1.175 -11.432 -4.646 1.00 88.25 184 GLU A O 1
ATOM 1346 N N . LEU A 1 185 ? 1.459 -10.279 -6.557 1.00 88.19 185 LEU A N 1
ATOM 1347 C CA . LEU A 1 185 ? 2.055 -9.102 -5.935 1.00 88.19 185 LEU A CA 1
ATOM 1348 C C . LEU A 1 185 ? 1.094 -8.420 -4.955 1.00 88.19 185 LEU A C 1
ATOM 1350 O O . LEU A 1 185 ? 1.485 -8.073 -3.837 1.00 88.19 185 LEU A O 1
ATOM 1354 N N . ALA A 1 186 ? -0.174 -8.262 -5.342 1.00 89.38 186 ALA A N 1
ATOM 1355 C CA . ALA A 1 186 ? -1.191 -7.691 -4.467 1.00 89.38 186 ALA A CA 1
ATOM 1356 C C . ALA A 1 186 ? -1.368 -8.536 -3.197 1.00 89.38 186 ALA A C 1
ATOM 1358 O O . ALA A 1 186 ? -1.350 -7.986 -2.094 1.00 89.38 186 ALA A O 1
ATOM 1359 N N . ALA A 1 187 ? -1.451 -9.864 -3.331 1.00 87.75 187 ALA A N 1
ATOM 1360 C CA . ALA A 1 187 ? -1.535 -10.778 -2.194 1.00 87.75 187 ALA A CA 1
ATOM 1361 C C . ALA A 1 187 ? -0.266 -10.736 -1.321 1.00 87.75 187 ALA A C 1
ATOM 1363 O O . ALA A 1 187 ? -0.349 -10.693 -0.093 1.00 87.75 187 ALA A O 1
ATOM 1364 N N . PHE A 1 188 ? 0.916 -10.682 -1.940 1.00 88.19 188 PHE A N 1
ATOM 1365 C CA . PHE A 1 188 ? 2.197 -10.596 -1.239 1.00 88.19 188 PHE A CA 1
ATOM 1366 C C . PHE A 1 188 ? 2.336 -9.301 -0.425 1.00 88.19 188 PHE A C 1
ATOM 1368 O O . PHE A 1 188 ? 2.900 -9.310 0.667 1.00 88.19 188 PHE A O 1
ATOM 1375 N N . SER A 1 189 ? 1.761 -8.198 -0.909 1.00 89.19 189 SER A N 1
ATOM 1376 C CA . SER A 1 189 ? 1.800 -6.903 -0.221 1.00 89.19 189 SER A CA 1
ATOM 1377 C C . SER A 1 189 ? 0.888 -6.805 1.013 1.00 89.19 189 SER A C 1
ATOM 1379 O O . SER A 1 189 ? 1.039 -5.867 1.794 1.00 89.19 189 SER A O 1
ATOM 1381 N N . MET A 1 190 ? -0.030 -7.758 1.238 1.00 88.44 190 MET A N 1
ATOM 1382 C CA . MET A 1 190 ? -1.050 -7.667 2.296 1.00 88.44 190 MET A CA 1
ATOM 1383 C C . MET A 1 190 ? -0.459 -7.597 3.708 1.00 88.44 190 MET A C 1
ATOM 1385 O O . MET A 1 190 ? -0.773 -6.674 4.455 1.00 88.44 190 MET A O 1
ATOM 1389 N N . TYR A 1 191 ? 0.405 -8.549 4.072 1.00 87.06 191 TYR A N 1
ATOM 1390 C CA . TYR A 1 191 ? 1.040 -8.566 5.395 1.00 87.06 191 TYR A CA 1
ATOM 1391 C C . TYR A 1 191 ? 1.973 -7.363 5.608 1.00 87.06 191 TYR A C 1
ATOM 1393 O O . TYR A 1 191 ? 1.827 -6.683 6.624 1.00 87.06 191 TYR A O 1
ATOM 1401 N N . PRO A 1 192 ? 2.871 -7.023 4.657 1.00 88.00 192 PRO A N 1
ATOM 1402 C CA . PRO A 1 192 ? 3.627 -5.774 4.697 1.00 88.00 192 PRO A CA 1
ATOM 1403 C C . PRO A 1 192 ? 2.769 -4.530 4.921 1.00 88.00 192 PRO A C 1
ATOM 1405 O O . PRO A 1 192 ? 3.152 -3.655 5.696 1.00 88.00 192 PRO A O 1
ATOM 1408 N N . LEU A 1 193 ? 1.613 -4.451 4.256 1.00 89.88 193 LEU A N 1
ATOM 1409 C CA . LEU A 1 193 ? 0.694 -3.327 4.382 1.00 89.88 193 LEU A CA 1
ATOM 1410 C C . LEU A 1 193 ? 0.098 -3.270 5.789 1.00 89.88 193 LEU A C 1
ATOM 1412 O O . LEU A 1 193 ? 0.041 -2.195 6.376 1.00 89.88 193 LEU A O 1
ATOM 1416 N N . HIS A 1 194 ? -0.318 -4.409 6.349 1.00 89.75 194 HIS A N 1
ATOM 1417 C CA . HIS A 1 194 ? -0.812 -4.478 7.727 1.00 89.75 194 HIS A CA 1
ATOM 1418 C C . HIS A 1 194 ? 0.229 -3.964 8.715 1.00 89.75 194 HIS A C 1
ATOM 1420 O O . HIS A 1 194 ? -0.076 -3.077 9.509 1.00 89.75 194 HIS A O 1
ATOM 1426 N N . SER A 1 195 ? 1.463 -4.465 8.629 1.00 86.81 195 SER A N 1
ATOM 1427 C CA . SER A 1 195 ? 2.557 -4.028 9.499 1.00 86.81 195 SER A CA 1
ATOM 1428 C C . SER A 1 195 ? 2.834 -2.532 9.365 1.00 86.81 195 SER A C 1
ATOM 1430 O O . SER A 1 195 ? 3.005 -1.855 10.376 1.00 86.81 195 SER A O 1
ATOM 1432 N N . LEU A 1 196 ? 2.826 -2.003 8.138 1.00 86.50 196 LEU A N 1
ATOM 1433 C CA . LEU A 1 196 ? 3.055 -0.583 7.884 1.00 86.50 196 LEU A CA 1
ATOM 1434 C C . LEU A 1 196 ? 1.939 0.309 8.448 1.00 86.50 196 LEU A C 1
ATOM 1436 O O . LEU A 1 196 ? 2.221 1.339 9.050 1.00 86.50 196 LEU A O 1
ATOM 1440 N N . LEU A 1 197 ? 0.676 -0.076 8.259 1.00 87.62 197 LEU A N 1
ATOM 1441 C CA . LEU A 1 197 ? -0.477 0.691 8.741 1.00 87.62 197 LEU A CA 1
ATOM 1442 C C . LEU A 1 197 ? -0.631 0.633 10.267 1.00 87.62 197 LEU A C 1
ATOM 1444 O O . LEU A 1 197 ? -1.192 1.553 10.861 1.00 87.62 197 LEU A O 1
ATOM 1448 N N . LEU A 1 198 ? -0.162 -0.441 10.907 1.00 85.75 198 LEU A N 1
ATOM 1449 C CA . LEU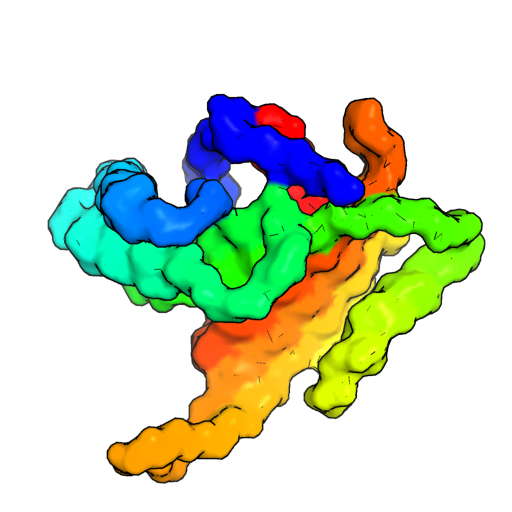 A 1 198 ? -0.143 -0.565 12.366 1.00 85.75 198 LEU A CA 1
ATOM 1450 C C . LEU A 1 198 ? 1.020 0.208 12.996 1.00 85.75 198 LEU A C 1
ATOM 1452 O O . LEU A 1 198 ? 0.861 0.758 14.091 1.00 85.75 198 LEU A O 1
ATOM 1456 N N . GLY A 1 199 ? 2.157 0.277 12.305 1.00 79.94 199 GLY A N 1
ATOM 1457 C CA . GLY A 1 199 ? 3.354 0.962 12.770 1.00 79.94 199 GLY A CA 1
ATOM 1458 C C . GLY A 1 199 ? 3.277 2.493 12.718 1.00 79.94 199 GLY A C 1
ATOM 1459 O O . GLY A 1 199 ? 2.355 3.095 12.162 1.00 79.94 199 GLY A O 1
ATOM 1460 N N . ASP A 1 200 ? 4.250 3.143 13.355 1.00 74.69 200 ASP A N 1
ATOM 1461 C CA . ASP A 1 200 ? 4.322 4.607 13.466 1.00 74.69 200 ASP A CA 1
ATOM 1462 C C . ASP A 1 200 ? 4.959 5.287 12.254 1.00 74.69 200 ASP A C 1
ATOM 1464 O O . ASP A 1 200 ? 4.851 6.501 12.096 1.00 74.69 200 ASP A O 1
ATOM 1468 N N . GLN A 1 201 ? 5.535 4.512 11.337 1.00 69.62 201 GLN A N 1
ATOM 1469 C CA . GLN A 1 201 ? 6.362 5.020 10.244 1.00 69.62 201 GLN A CA 1
ATOM 1470 C C . GLN A 1 201 ? 5.607 5.881 9.223 1.00 69.62 201 GLN A C 1
ATOM 1472 O O . GLN A 1 201 ? 6.219 6.540 8.390 1.00 69.62 201 GLN A O 1
ATOM 1477 N N . LEU A 1 202 ? 4.274 5.888 9.263 1.00 65.38 202 LEU A N 1
ATOM 1478 C CA . LEU A 1 202 ? 3.445 6.764 8.432 1.00 65.38 202 LEU A CA 1
ATOM 1479 C C . LEU A 1 202 ? 3.208 8.154 9.042 1.00 65.38 202 LEU A C 1
ATOM 1481 O O . LEU A 1 202 ? 2.637 9.011 8.365 1.00 65.38 202 LEU A O 1
ATOM 1485 N N . PHE A 1 203 ? 3.596 8.379 10.301 1.00 62.03 203 PHE A N 1
ATOM 1486 C CA . PHE A 1 203 ? 3.198 9.548 11.096 1.00 62.03 203 PHE A CA 1
ATOM 1487 C C . PHE A 1 203 ? 4.357 10.345 11.708 1.00 62.03 203 PHE A C 1
ATOM 1489 O O . PHE A 1 203 ? 4.086 11.387 12.311 1.00 62.03 203 PHE A O 1
ATOM 1496 N N . GLU A 1 204 ? 5.597 9.869 11.581 1.00 49.34 204 GLU A N 1
ATOM 1497 C CA . GLU A 1 204 ? 6.804 10.540 12.097 1.00 49.34 204 GLU A CA 1
ATOM 1498 C C . GLU A 1 204 ? 7.209 11.811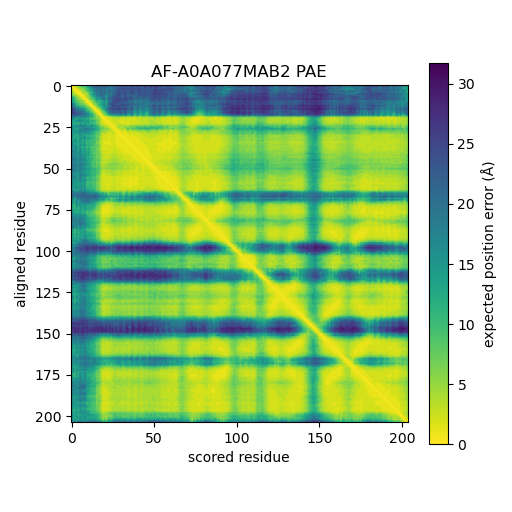 11.325 1.00 49.34 204 GLU A C 1
ATOM 1500 O O . GLU A 1 204 ? 6.877 11.972 10.128 1.00 49.34 204 GLU A O 1
#

Nearest PDB structures (foldseek):
  6gef-assembly1_A  TM=4.835E-01  e=8.642E-01  Yersinia pseudotuberculosis IP 31758
  6ukp-assembly1_A  TM=2.632E-01  e=4.837E-01  Mus musculus
  1b7e-assembly1_A-2  TM=2.450E-01  e=1.375E+00  Escherichia coli
  4w78-assembly3_C  TM=2.588E-01  e=1.734E+00  Mycobacterium tuberculosis CCDC5180
  4w78-assembly1_A  TM=1.917E-01  e=3.479E+00  Mycobacterium tuberculosis CCDC5180

Radius of gyration: 17.4 Å; Cα contacts (8 Å, |Δi|>4): 342; chains: 1; bounding box: 44×31×51 Å